Protein AF-A0A250IQS8-F1 (afdb_monomer)

Organism: NCBI:txid1294270

Secondary structure (DSSP, 8-state):
--GGGS-PEEEEEEESSTTHHHHT---GGGTT-EEE-S-TTS-EEEGGGGGG-SEEEEEEE-TTS-EEEEEEEE-SEE-TTT-PEES-EEEEE-HHHIIIIISSEEEBTTB--SS-SSS-HHHHTTT--EEEBSB-SEESS---SSSS-SSS-S-EEEHHHHHHTT----SSSEEE-SEEEEEEE-

Structure (mmCIF, N/CA/C/O backbone):
data_AF-A0A250IQS8-F1
#
_entry.id   AF-A0A250IQS8-F1
#
loop_
_atom_site.group_PDB
_atom_site.id
_atom_site.type_symbol
_atom_site.label_atom_id
_atom_site.label_alt_id
_atom_site.label_comp_id
_atom_site.label_asym_id
_atom_site.label_entity_id
_atom_site.label_seq_id
_atom_site.pdbx_PDB_ins_code
_atom_site.Cartn_x
_atom_site.Cartn_y
_atom_site.Cartn_z
_atom_site.occupancy
_atom_site.B_iso_or_equiv
_atom_site.auth_seq_id
_atom_site.auth_comp_id
_atom_site.auth_asym_id
_atom_site.auth_atom_id
_atom_site.pdbx_PDB_model_num
ATOM 1 N N . MET A 1 1 ? -12.236 -11.404 21.133 1.00 47.56 1 MET A N 1
ATOM 2 C CA . MET A 1 1 ? -12.453 -11.966 19.784 1.00 47.56 1 MET A CA 1
ATOM 3 C C . MET A 1 1 ? -11.367 -11.376 18.903 1.00 47.56 1 MET A C 1
ATOM 5 O O . MET A 1 1 ? -11.251 -10.159 18.882 1.00 47.56 1 MET A O 1
ATOM 9 N N . GLU A 1 2 ? -10.513 -12.202 18.304 1.00 69.62 2 GLU A N 1
ATOM 10 C CA . GLU A 1 2 ? -9.411 -11.728 17.452 1.00 69.62 2 GLU A CA 1
ATOM 11 C C . GLU A 1 2 ? -9.902 -11.542 16.010 1.00 69.62 2 GLU A C 1
ATOM 13 O O . GLU A 1 2 ? -10.707 -12.342 15.524 1.00 69.62 2 GLU A O 1
ATOM 18 N N . THR A 1 3 ? -9.432 -10.494 15.326 1.00 74.00 3 THR A N 1
ATOM 19 C CA . THR A 1 3 ? -9.792 -10.211 13.927 1.00 74.00 3 THR A CA 1
ATOM 20 C C . THR A 1 3 ? -9.461 -11.418 13.051 1.00 74.00 3 THR A C 1
ATOM 22 O O . THR A 1 3 ? 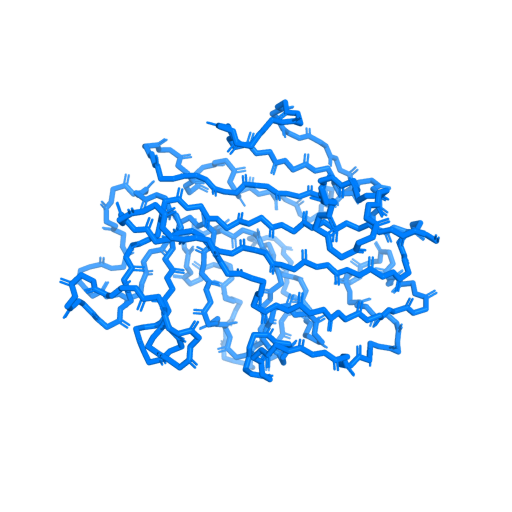-8.310 -11.856 13.005 1.00 74.00 3 THR A O 1
ATOM 25 N N . ASN A 1 4 ? -10.475 -11.976 12.380 1.00 76.88 4 ASN A N 1
ATOM 26 C CA . ASN A 1 4 ? -10.349 -13.143 11.499 1.00 76.88 4 ASN A CA 1
ATOM 27 C C . ASN A 1 4 ? -9.563 -14.318 12.116 1.00 76.88 4 ASN A C 1
ATOM 29 O O . ASN A 1 4 ? -8.709 -14.917 11.465 1.00 76.88 4 ASN A O 1
ATOM 33 N N . GLY A 1 5 ? -9.830 -14.634 13.387 1.00 80.25 5 GLY A N 1
ATOM 34 C CA . GLY A 1 5 ? -9.278 -15.822 14.047 1.00 80.25 5 GLY A CA 1
ATOM 35 C C . GLY A 1 5 ? -7.797 -15.739 14.435 1.00 80.25 5 GLY A C 1
ATOM 36 O O . GLY A 1 5 ? -7.235 -16.764 14.812 1.00 80.25 5 GLY A O 1
ATOM 37 N N . GLY A 1 6 ? -7.171 -14.560 14.351 1.00 87.00 6 GLY A N 1
ATOM 38 C CA . GLY A 1 6 ? -5.841 -14.331 14.919 1.00 87.00 6 GLY A CA 1
ATOM 39 C C . GLY A 1 6 ? -4.651 -14.902 14.146 1.00 87.00 6 GLY A C 1
ATOM 40 O O . GLY A 1 6 ? -4.786 -15.548 13.099 1.00 87.00 6 GLY A O 1
ATOM 41 N N . GLY A 1 7 ? -3.453 -14.658 14.690 1.00 91.19 7 GLY A N 1
ATOM 42 C CA . GLY A 1 7 ? -2.179 -15.125 14.124 1.00 91.19 7 GLY A CA 1
ATOM 43 C C . GLY A 1 7 ? -1.716 -14.356 12.883 1.00 91.19 7 GLY A C 1
ATOM 44 O O . GLY A 1 7 ? -1.067 -14.929 12.016 1.00 91.19 7 GLY A O 1
ATOM 45 N N . TRP A 1 8 ? -2.090 -13.082 12.780 1.00 96.19 8 TRP A N 1
ATOM 46 C CA . TRP A 1 8 ? -1.740 -12.205 11.665 1.00 96.19 8 TRP A CA 1
ATOM 47 C C . TRP A 1 8 ? -0.460 -11.419 11.966 1.00 96.19 8 TRP A C 1
ATOM 49 O O . TRP A 1 8 ? -0.356 -10.769 13.006 1.00 96.19 8 TRP A O 1
ATOM 59 N N . THR A 1 9 ? 0.495 -11.431 11.040 1.00 96.94 9 THR A N 1
ATOM 60 C CA . THR A 1 9 ? 1.719 -10.623 11.106 1.00 96.94 9 THR A CA 1
ATOM 61 C C . THR A 1 9 ? 1.592 -9.413 10.195 1.00 96.94 9 THR A C 1
ATOM 63 O O . THR A 1 9 ? 1.170 -9.536 9.050 1.00 96.94 9 THR A O 1
ATOM 66 N N . LEU A 1 10 ? 1.948 -8.231 10.695 1.00 97.62 10 LEU A N 1
ATOM 67 C CA . LEU A 1 10 ? 1.932 -6.996 9.915 1.00 97.62 10 LEU A CA 1
ATOM 68 C C . LEU A 1 10 ? 3.007 -7.063 8.818 1.00 97.62 10 LEU A C 1
ATOM 70 O O . LEU A 1 10 ? 4.174 -7.278 9.126 1.00 97.62 10 LEU A O 1
ATOM 74 N N . VAL A 1 11 ? 2.612 -6.879 7.558 1.00 97.81 11 VAL A N 1
ATOM 75 C CA . VAL A 1 11 ? 3.517 -6.710 6.405 1.00 97.81 11 VAL A CA 1
ATOM 76 C C . VAL A 1 11 ? 3.878 -5.249 6.274 1.00 97.81 11 VAL A C 1
ATOM 78 O O . VAL A 1 11 ? 5.042 -4.884 6.165 1.00 97.81 11 VAL A O 1
ATOM 81 N N . TYR A 1 12 ? 2.861 -4.397 6.275 1.00 98.44 12 TYR A N 1
ATOM 82 C CA . TYR A 1 12 ? 3.059 -2.978 6.113 1.00 98.44 12 TYR A CA 1
ATOM 83 C C . TYR A 1 12 ? 1.950 -2.205 6.810 1.00 98.44 12 TYR A C 1
ATOM 85 O O . TYR A 1 12 ? 0.836 -2.703 6.994 1.00 98.44 12 TYR A O 1
ATOM 93 N N . ASN A 1 13 ? 2.258 -0.968 7.173 1.00 98.44 13 ASN A N 1
ATOM 94 C CA . ASN A 1 13 ? 1.326 -0.031 7.762 1.00 98.44 13 ASN A CA 1
ATOM 95 C C . ASN A 1 13 ? 1.646 1.377 7.276 1.00 98.44 13 ASN A C 1
ATOM 97 O O . ASN A 1 13 ? 2.752 1.861 7.506 1.00 98.44 13 ASN A O 1
ATOM 101 N N . SER A 1 14 ? 0.687 2.025 6.625 1.00 98.19 14 SER A N 1
ATOM 102 C CA . SER A 1 14 ? 0.736 3.455 6.352 1.00 98.19 14 SER A CA 1
ATOM 103 C C . SER A 1 14 ? -0.206 4.182 7.292 1.00 98.19 14 SER A C 1
ATOM 105 O O . SER A 1 14 ? -1.331 3.725 7.481 1.00 98.19 14 SER A O 1
ATOM 107 N N . VAL A 1 15 ? 0.241 5.292 7.872 1.00 97.31 15 VAL A N 1
ATOM 108 C CA . VAL A 1 15 ? -0.528 6.111 8.812 1.00 97.31 15 VAL A CA 1
ATOM 109 C C . VAL A 1 15 ? -0.555 7.552 8.334 1.00 97.31 15 VAL A C 1
ATOM 111 O O . VAL A 1 15 ? 0.404 8.026 7.730 1.00 97.31 15 VAL A O 1
ATOM 114 N N . LEU A 1 16 ? -1.649 8.254 8.610 1.00 94.75 16 LEU A N 1
ATOM 115 C CA . LEU A 1 16 ? -1.773 9.667 8.286 1.00 94.75 16 LEU A CA 1
ATOM 116 C C . LEU A 1 16 ? -0.713 10.480 9.036 1.00 94.75 16 LEU A C 1
ATOM 118 O O . LEU A 1 16 ? -0.693 10.512 10.267 1.00 94.75 16 LEU A O 1
ATOM 122 N N . GLY A 1 17 ? 0.148 11.159 8.285 1.00 90.69 17 GLY A N 1
ATOM 123 C CA . GLY A 1 17 ? 1.215 11.986 8.828 1.00 90.69 17 GLY A CA 1
ATOM 124 C C . GLY A 1 17 ? 2.104 12.567 7.736 1.00 90.69 17 GLY A C 1
ATOM 125 O O . GLY A 1 17 ? 2.001 12.196 6.566 1.00 90.69 17 GLY A O 1
ATOM 126 N N . VAL A 1 18 ? 2.985 13.478 8.142 1.00 80.50 18 VAL A N 1
ATOM 127 C CA . VAL A 1 18 ? 3.998 14.081 7.265 1.00 80.50 18 VAL A CA 1
ATOM 128 C C . VAL A 1 18 ? 5.092 13.062 6.918 1.00 80.50 18 VAL A C 1
ATOM 130 O O . VAL A 1 18 ? 5.387 12.173 7.719 1.00 80.50 18 VAL A O 1
ATOM 133 N N . ASN A 1 19 ? 5.705 13.200 5.739 1.00 86.19 19 ASN A N 1
ATOM 134 C CA . ASN A 1 19 ? 6.780 12.340 5.204 1.00 86.19 19 ASN A CA 1
ATOM 135 C C . ASN A 1 19 ? 6.356 10.907 4.837 1.00 86.19 19 ASN A C 1
ATOM 137 O O . ASN A 1 19 ? 7.205 10.028 4.661 1.00 86.19 19 ASN A O 1
ATOM 141 N N . THR A 1 20 ? 5.055 10.651 4.684 1.00 93.19 20 THR A N 1
ATOM 142 C CA . THR A 1 20 ? 4.579 9.311 4.317 1.00 93.19 20 THR A CA 1
ATOM 143 C C . THR A 1 20 ? 5.079 8.911 2.926 1.00 93.19 20 THR A C 1
ATOM 145 O O . THR A 1 20 ? 5.542 7.788 2.739 1.00 93.19 20 THR A O 1
ATOM 148 N N . THR A 1 21 ? 5.089 9.845 1.972 1.00 94.31 21 THR A N 1
ATOM 149 C CA . THR A 1 21 ? 5.636 9.642 0.619 1.00 94.31 21 THR A CA 1
ATOM 150 C C . THR A 1 21 ? 7.088 9.158 0.641 1.00 94.31 21 THR A C 1
ATOM 152 O O . THR A 1 21 ? 7.423 8.165 0.001 1.00 94.31 21 THR A O 1
ATOM 155 N N . GLU A 1 22 ? 7.952 9.818 1.419 1.00 95.38 22 GLU A N 1
ATOM 156 C CA . GLU A 1 22 ? 9.379 9.481 1.510 1.00 95.38 22 GLU A CA 1
ATOM 157 C C . GLU A 1 22 ? 9.601 8.095 2.121 1.00 95.38 22 GLU A C 1
ATOM 159 O O . GLU A 1 22 ? 10.454 7.337 1.657 1.00 95.38 22 GLU A O 1
ATOM 164 N N . PHE A 1 23 ? 8.804 7.726 3.130 1.00 97.50 23 PHE A N 1
ATOM 165 C CA . PHE A 1 23 ? 8.876 6.401 3.742 1.00 97.50 23 PHE A CA 1
ATOM 166 C C . PHE A 1 23 ? 8.632 5.283 2.719 1.00 97.50 23 PHE A C 1
ATOM 168 O O . PHE A 1 23 ? 9.363 4.284 2.712 1.00 97.50 23 PHE A O 1
ATOM 175 N N . TRP A 1 24 ? 7.640 5.473 1.843 1.00 97.81 24 TRP A N 1
ATOM 176 C CA . TRP A 1 24 ? 7.273 4.520 0.794 1.00 97.81 24 TRP A CA 1
ATOM 177 C C . TRP A 1 24 ? 8.142 4.596 -0.456 1.00 97.81 24 TRP A C 1
ATOM 179 O O . TRP A 1 24 ? 7.918 3.819 -1.378 1.00 97.81 24 TRP A O 1
ATOM 189 N N . ASN A 1 25 ? 9.148 5.465 -0.507 1.00 97.50 25 ASN A N 1
ATOM 190 C CA . ASN A 1 25 ? 10.123 5.462 -1.590 1.00 97.50 25 ASN A CA 1
ATOM 191 C C . ASN A 1 25 ? 11.143 4.329 -1.368 1.00 97.50 25 ASN A C 1
ATOM 193 O O . ASN A 1 25 ? 12.214 4.522 -0.778 1.00 97.50 25 ASN A O 1
ATOM 197 N N . ILE A 1 26 ? 10.755 3.107 -1.736 1.00 98.38 26 ILE A N 1
ATOM 198 C CA . ILE A 1 26 ? 11.533 1.878 -1.563 1.00 98.38 26 ILE A CA 1
ATOM 199 C C . ILE A 1 26 ? 12.020 1.434 -2.938 1.00 98.38 26 ILE A C 1
ATOM 201 O O . ILE A 1 26 ? 11.223 1.072 -3.794 1.00 98.38 26 ILE A O 1
ATOM 205 N N . ALA A 1 27 ? 13.333 1.426 -3.145 1.00 97.88 27 ALA A N 1
ATOM 206 C CA . ALA A 1 27 ? 13.900 0.907 -4.381 1.00 97.88 27 ALA A CA 1
ATOM 207 C C . ALA A 1 27 ? 13.613 -0.597 -4.524 1.00 97.88 27 ALA A C 1
ATOM 209 O O . ALA A 1 27 ? 13.507 -1.332 -3.539 1.00 97.88 27 ALA A O 1
ATOM 210 N N . HIS A 1 28 ? 13.521 -1.096 -5.750 1.00 98.06 28 HIS A N 1
ATOM 211 C CA . HIS A 1 28 ? 13.195 -2.493 -6.020 1.00 98.06 28 HIS A CA 1
ATOM 212 C C . HIS A 1 28 ? 14.220 -3.465 -5.449 1.00 98.06 28 HIS A C 1
ATOM 214 O O . HIS A 1 28 ? 13.869 -4.536 -4.949 1.00 98.06 28 HIS A O 1
ATOM 220 N N . TRP A 1 29 ? 15.497 -3.098 -5.446 1.00 97.25 29 TRP A N 1
ATOM 221 C CA . TRP A 1 29 ? 16.528 -3.924 -4.823 1.00 97.25 29 TRP A CA 1
ATOM 222 C C . TRP A 1 29 ? 16.346 -4.055 -3.293 1.00 97.25 29 TRP A C 1
ATOM 224 O O . TRP A 1 29 ? 16.786 -5.054 -2.725 1.00 97.25 29 TRP A O 1
ATOM 234 N N . ASP A 1 30 ? 15.603 -3.138 -2.660 1.00 98.06 30 ASP A N 1
ATOM 235 C CA . ASP A 1 30 ? 15.224 -3.130 -1.239 1.00 98.06 30 ASP A CA 1
ATOM 236 C C . ASP A 1 30 ? 13.852 -3.780 -0.949 1.00 98.06 30 ASP A C 1
ATOM 238 O O . ASP A 1 30 ? 13.393 -3.771 0.194 1.00 98.06 30 ASP A O 1
ATOM 242 N N . ARG A 1 31 ? 13.173 -4.378 -1.941 1.00 97.69 31 ARG A N 1
ATOM 243 C CA . ARG A 1 31 ? 11.797 -4.927 -1.816 1.00 97.69 31 ARG A CA 1
ATOM 244 C C . ARG A 1 31 ? 11.602 -6.043 -0.777 1.00 97.69 31 ARG A C 1
ATOM 246 O O . ARG A 1 31 ? 10.479 -6.439 -0.495 1.00 97.69 31 ARG A O 1
ATOM 253 N N . PHE A 1 32 ? 12.680 -6.597 -0.233 1.00 98.00 32 PHE A N 1
ATOM 254 C CA . PHE A 1 32 ? 12.629 -7.557 0.879 1.00 98.00 32 PHE A CA 1
ATOM 255 C C . PHE A 1 32 ? 13.216 -6.999 2.175 1.00 98.00 32 PHE A C 1
ATOM 257 O O . PHE A 1 32 ? 13.333 -7.717 3.164 1.00 98.00 32 PHE A O 1
ATOM 264 N N . GLY A 1 33 ? 13.587 -5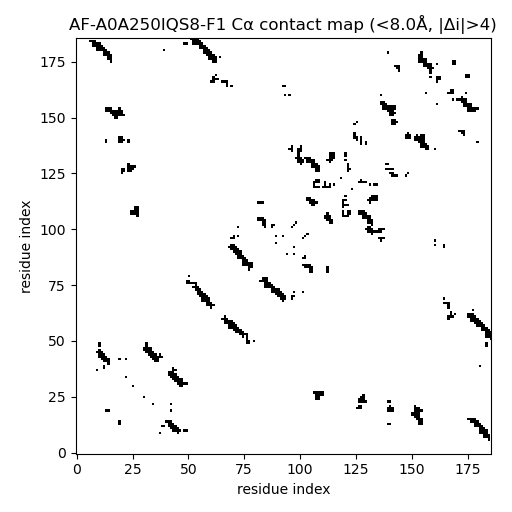.722 2.176 1.00 98.12 33 GLY A N 1
ATOM 265 C CA . GLY A 1 33 ? 14.056 -5.012 3.347 1.00 98.12 33 GLY A CA 1
ATOM 266 C C . GLY A 1 33 ? 12.933 -4.701 4.331 1.00 98.12 33 GLY A C 1
ATOM 267 O O . GLY A 1 33 ? 11.764 -5.056 4.152 1.00 98.12 33 GLY A O 1
ATOM 268 N N . ARG A 1 34 ? 13.316 -3.992 5.390 1.00 98.19 34 ARG A N 1
ATOM 269 C CA . ARG A 1 34 ? 12.425 -3.586 6.471 1.00 98.19 34 ARG A CA 1
ATOM 270 C C . ARG A 1 34 ? 12.648 -2.121 6.821 1.00 98.19 34 ARG A C 1
ATOM 272 O O . ARG A 1 34 ? 13.789 -1.669 6.897 1.00 98.19 34 ARG A O 1
ATOM 279 N N . ARG A 1 35 ? 11.563 -1.390 7.073 1.00 97.94 35 ARG A N 1
ATOM 280 C CA . ARG A 1 35 ? 11.564 0.013 7.507 1.00 97.94 35 ARG A CA 1
ATOM 281 C C . ARG A 1 35 ? 10.571 0.208 8.652 1.00 97.94 35 ARG A C 1
ATOM 283 O O . ARG A 1 35 ? 9.469 -0.333 8.630 1.00 97.94 35 ARG A O 1
ATOM 290 N N . GLY A 1 36 ? 10.953 1.010 9.643 1.00 96.88 36 GLY A N 1
ATOM 291 C CA . GLY A 1 36 ? 10.099 1.320 10.793 1.00 96.88 36 GLY A CA 1
ATOM 292 C C . GLY A 1 36 ? 9.960 0.180 11.811 1.00 96.88 36 GLY A C 1
ATOM 293 O O . GLY A 1 36 ? 10.704 -0.805 11.802 1.00 96.88 36 GLY A O 1
ATOM 294 N N . GLN A 1 37 ? 9.005 0.341 12.727 1.00 95.25 37 GLN A N 1
ATOM 295 C CA . GLN A 1 37 ? 8.704 -0.616 13.797 1.00 95.25 37 GLN A CA 1
ATOM 296 C C . GLN A 1 37 ? 7.339 -1.272 13.552 1.00 95.25 37 GLN A C 1
ATOM 298 O O . GLN A 1 37 ? 6.441 -0.587 13.071 1.00 95.25 37 GLN A O 1
ATOM 303 N N . PRO A 1 38 ? 7.150 -2.561 13.894 1.00 94.19 38 PRO A N 1
ATOM 304 C CA . PRO A 1 38 ? 5.921 -3.308 13.624 1.00 94.19 38 PRO A CA 1
ATOM 305 C C . PRO A 1 38 ? 4.814 -2.893 14.603 1.00 94.19 38 PRO A C 1
ATOM 307 O O . PRO A 1 38 ? 4.453 -3.633 15.517 1.00 94.19 38 PRO A O 1
ATOM 310 N N . ARG A 1 39 ? 4.329 -1.662 14.455 1.00 93.25 39 ARG A N 1
ATOM 311 C CA . ARG A 1 39 ? 3.333 -1.020 15.311 1.00 93.25 39 ARG A CA 1
ATOM 312 C C . ARG A 1 39 ? 2.272 -0.368 14.444 1.00 93.25 39 ARG A C 1
ATOM 314 O O . ARG A 1 39 ? 2.582 0.191 13.393 1.00 93.25 39 ARG A O 1
ATOM 321 N N . ILE A 1 40 ? 1.024 -0.443 14.891 1.00 93.81 40 ILE A N 1
ATOM 322 C CA . ILE A 1 40 ? -0.118 0.032 14.107 1.00 93.81 40 ILE A CA 1
ATOM 323 C C . ILE A 1 40 ? -0.206 1.566 14.092 1.00 93.81 40 ILE A C 1
ATOM 325 O O . ILE A 1 40 ? -0.832 2.152 13.214 1.00 93.81 40 ILE A O 1
ATOM 329 N N . GLU A 1 41 ? 0.474 2.217 15.032 1.00 94.50 41 GLU A N 1
ATOM 330 C CA . GLU A 1 41 ? 0.544 3.668 15.184 1.00 94.50 41 GLU A CA 1
ATOM 331 C C . GLU A 1 41 ? 1.667 4.309 14.351 1.00 94.50 41 GLU A C 1
ATOM 333 O O . GLU A 1 41 ? 1.780 5.532 14.331 1.00 94.50 41 GLU A O 1
ATOM 338 N N . SER A 1 42 ? 2.517 3.518 13.683 1.00 95.88 42 SER A N 1
ATOM 339 C CA . SER A 1 42 ? 3.671 4.026 12.931 1.00 95.88 42 SER A CA 1
ATOM 340 C C . SER A 1 42 ? 3.757 3.468 11.519 1.00 95.88 42 SER A C 1
ATOM 342 O O . SER A 1 42 ? 3.311 2.351 11.256 1.00 95.88 42 SER A O 1
ATOM 344 N N . LEU A 1 43 ? 4.425 4.216 10.638 1.00 97.75 43 LEU A N 1
ATOM 345 C CA . LEU A 1 43 ? 4.834 3.721 9.329 1.00 97.75 43 LEU A CA 1
ATOM 346 C C . LEU A 1 43 ? 5.695 2.463 9.487 1.00 97.75 43 LEU A C 1
ATOM 348 O O . LEU A 1 43 ? 6.635 2.427 10.291 1.00 97.75 43 LEU A O 1
ATOM 352 N N . PHE A 1 44 ? 5.353 1.421 8.738 1.00 98.38 44 PHE A N 1
ATOM 353 C CA . PHE A 1 44 ? 6.031 0.137 8.806 1.00 98.38 44 PHE A CA 1
ATOM 354 C C . PHE A 1 44 ? 6.021 -0.578 7.464 1.00 98.38 44 PHE A C 1
ATOM 356 O O . PHE A 1 44 ? 5.019 -0.568 6.754 1.00 98.38 44 PHE A O 1
ATOM 363 N N . TYR A 1 45 ? 7.116 -1.260 7.163 1.00 98.56 45 TYR A N 1
ATOM 364 C CA . TYR A 1 45 ? 7.229 -2.176 6.043 1.00 98.56 45 TYR A CA 1
ATOM 365 C C . TYR A 1 45 ? 8.195 -3.301 6.403 1.00 98.56 45 TYR A C 1
ATOM 367 O O . TYR A 1 45 ? 9.287 -3.036 6.902 1.00 98.56 45 TYR A O 1
ATOM 375 N N . ASP A 1 46 ? 7.818 -4.538 6.114 1.00 98.38 46 ASP A N 1
ATOM 376 C CA . ASP A 1 46 ? 8.685 -5.708 6.164 1.00 98.38 46 ASP A CA 1
ATOM 377 C C . ASP A 1 46 ? 8.395 -6.572 4.938 1.00 98.38 46 ASP A C 1
ATOM 379 O O . ASP A 1 46 ? 7.462 -7.373 4.912 1.00 98.38 46 ASP A O 1
ATOM 383 N N . GLY A 1 47 ? 9.172 -6.362 3.876 1.00 97.62 47 GLY A N 1
ATOM 384 C CA . GLY A 1 47 ? 9.027 -7.126 2.643 1.00 97.62 47 GLY A CA 1
ATOM 385 C C . GLY A 1 47 ? 9.461 -8.583 2.809 1.00 97.62 47 GLY A C 1
ATOM 386 O O . GLY A 1 47 ? 8.954 -9.457 2.105 1.00 97.62 47 GLY A O 1
ATOM 387 N N . SER A 1 48 ? 10.350 -8.870 3.769 1.00 97.31 48 SER A N 1
ATOM 388 C CA . SER A 1 48 ? 10.967 -10.191 3.958 1.00 97.31 48 SER A CA 1
ATOM 389 C C . SER A 1 48 ? 9.966 -11.312 4.249 1.00 97.31 48 SER A C 1
ATOM 391 O O . SER A 1 48 ? 10.278 -12.484 4.051 1.00 97.31 48 SER A O 1
ATOM 393 N N . ILE A 1 49 ? 8.747 -10.968 4.673 1.00 96.38 49 ILE A N 1
ATOM 394 C CA . ILE A 1 49 ? 7.710 -11.945 5.008 1.00 96.38 49 ILE A CA 1
ATOM 395 C C . ILE A 1 49 ? 6.837 -12.347 3.814 1.00 96.38 49 ILE A C 1
ATOM 397 O O . ILE A 1 49 ? 6.132 -13.355 3.896 1.00 96.38 49 ILE A O 1
ATOM 401 N N . TYR A 1 50 ? 6.894 -11.627 2.685 1.00 96.19 50 TYR A N 1
ATOM 402 C CA . TYR A 1 50 ? 6.117 -11.981 1.492 1.00 96.19 50 TYR A CA 1
ATOM 403 C C . TYR A 1 50 ? 6.382 -13.413 0.979 1.00 96.19 50 TYR A C 1
ATOM 405 O O . TYR A 1 50 ? 5.398 -14.102 0.708 1.00 96.19 50 TYR A O 1
ATOM 413 N N . PRO A 1 51 ? 7.632 -13.922 0.892 1.00 95.88 51 PRO A N 1
ATOM 414 C CA . PRO A 1 51 ? 7.915 -15.294 0.441 1.00 95.88 51 PRO A CA 1
ATOM 415 C C . PRO A 1 51 ? 7.242 -16.398 1.271 1.00 95.88 51 PRO A C 1
ATOM 417 O O . PRO A 1 51 ? 6.980 -17.497 0.772 1.00 95.88 51 PRO A O 1
ATOM 420 N N . HIS A 1 52 ? 6.940 -16.111 2.537 1.00 95.38 52 HIS A N 1
ATOM 421 C CA . HIS A 1 52 ? 6.394 -17.078 3.488 1.00 95.38 52 HIS A CA 1
ATOM 422 C C . HIS A 1 52 ? 4.866 -17.029 3.595 1.00 95.38 52 HIS A C 1
ATOM 424 O O . HIS A 1 52 ? 4.263 -17.960 4.119 1.00 95.38 52 HIS A O 1
ATOM 430 N N . GLY A 1 53 ? 4.234 -15.969 3.093 1.00 96.44 53 GLY A N 1
ATOM 431 C CA . GLY A 1 53 ? 2.803 -15.755 3.250 1.00 96.44 53 GLY A CA 1
ATOM 432 C C . GLY A 1 53 ? 1.926 -16.631 2.365 1.00 96.44 53 GLY A C 1
ATOM 433 O O . GLY A 1 53 ? 2.303 -17.007 1.253 1.00 96.44 53 GLY A O 1
ATOM 434 N N . ARG A 1 54 ? 0.735 -16.953 2.873 1.00 97.25 54 ARG A N 1
ATOM 435 C CA . ARG A 1 54 ? -0.289 -17.752 2.181 1.00 97.25 54 ARG A CA 1
ATOM 436 C C . A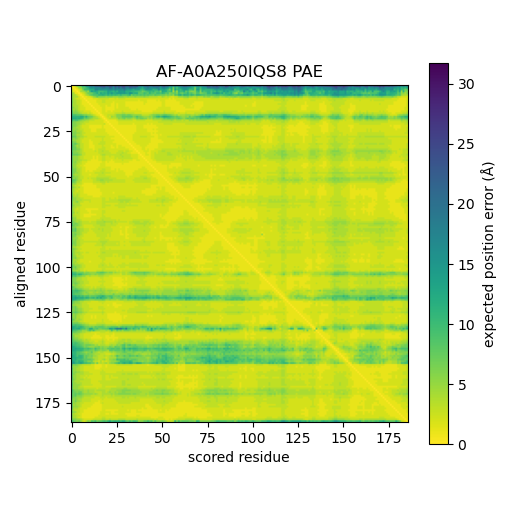RG A 1 54 ? -1.667 -17.114 2.227 1.00 97.25 54 ARG A C 1
ATOM 438 O O . ARG A 1 54 ? -2.388 -17.166 1.239 1.00 97.25 54 ARG A O 1
ATOM 445 N N . SER A 1 55 ? -2.014 -16.482 3.343 1.00 98.00 55 SER A N 1
ATOM 446 C CA . SER A 1 55 ? -3.236 -15.694 3.513 1.00 98.00 55 SER A CA 1
ATOM 447 C C . SER A 1 55 ? -2.879 -14.249 3.827 1.00 98.00 55 SER A C 1
ATOM 449 O O . SER A 1 55 ? -1.949 -13.993 4.589 1.00 98.00 55 SER A O 1
ATOM 451 N N . TYR A 1 56 ? -3.631 -13.308 3.272 1.00 98.38 56 TYR A N 1
ATOM 452 C CA . TYR A 1 56 ? -3.403 -11.876 3.406 1.00 98.38 56 TYR A CA 1
ATOM 453 C C . TYR A 1 56 ? -4.696 -11.164 3.765 1.00 98.38 56 TYR A C 1
ATOM 455 O O . TYR A 1 56 ? -5.786 -11.586 3.374 1.00 98.38 56 TYR A O 1
ATOM 463 N N . MET A 1 57 ? -4.558 -10.077 4.512 1.00 98.44 57 MET A N 1
ATOM 464 C CA . MET A 1 57 ? -5.677 -9.258 4.942 1.00 98.44 57 MET A CA 1
ATOM 465 C C . MET A 1 57 ? -5.292 -7.788 4.894 1.00 98.44 57 MET A C 1
ATOM 467 O O . MET A 1 57 ? -4.302 -7.408 5.517 1.00 98.44 57 MET A O 1
ATOM 471 N N . ASP A 1 58 ? -6.113 -6.968 4.244 1.00 98.56 58 ASP A N 1
ATOM 472 C CA . ASP A 1 58 ? -5.954 -5.517 4.276 1.00 98.56 58 ASP A CA 1
ATOM 473 C C . ASP A 1 58 ? -7.039 -4.893 5.158 1.00 98.56 58 ASP A C 1
ATOM 475 O O . ASP A 1 58 ? -8.222 -5.242 5.073 1.00 98.56 58 ASP A O 1
ATOM 479 N N . ILE A 1 59 ? -6.629 -3.963 6.019 1.00 98.50 59 ILE A N 1
ATOM 480 C CA . ILE A 1 59 ? -7.506 -3.196 6.908 1.00 98.50 59 ILE A CA 1
ATOM 481 C C . ILE A 1 59 ? -7.296 -1.714 6.630 1.00 98.50 59 ILE A C 1
ATOM 483 O O . ILE A 1 59 ? -6.155 -1.249 6.596 1.00 98.50 59 ILE A O 1
ATOM 487 N N . ILE A 1 60 ? -8.396 -0.975 6.502 1.00 98.69 60 ILE A N 1
ATOM 488 C CA . ILE A 1 60 ? -8.382 0.485 6.370 1.00 98.69 60 ILE A CA 1
ATOM 489 C C . ILE A 1 60 ? -9.167 1.109 7.519 1.00 98.69 60 ILE A C 1
ATOM 491 O O . ILE A 1 60 ? -10.213 0.588 7.908 1.00 98.69 60 ILE A O 1
ATOM 495 N N . GLU A 1 61 ? -8.651 2.214 8.051 1.00 98.44 61 GLU A N 1
ATOM 496 C CA . GLU A 1 61 ? -9.276 3.022 9.096 1.00 98.44 61 GLU A CA 1
ATOM 497 C C . GLU A 1 61 ? -9.551 4.440 8.592 1.00 98.44 61 GLU A C 1
ATOM 499 O O . GLU A 1 61 ? -8.622 5.131 8.174 1.00 98.44 61 GLU A O 1
ATOM 504 N N . ASP A 1 62 ? -10.806 4.887 8.642 1.00 98.00 62 ASP A N 1
ATOM 505 C CA . ASP A 1 62 ? -11.176 6.246 8.231 1.00 98.00 62 ASP A CA 1
ATOM 506 C C . ASP A 1 62 ? -10.801 7.318 9.271 1.00 98.00 62 ASP A C 1
ATOM 508 O O . ASP A 1 62 ? -10.371 7.023 10.388 1.00 98.00 62 ASP A O 1
ATOM 512 N N . LEU A 1 63 ? -10.977 8.595 8.912 1.00 96.69 63 LEU A N 1
ATOM 513 C CA . LEU A 1 63 ? -10.711 9.742 9.795 1.00 96.69 63 LEU A CA 1
ATOM 514 C C . LEU A 1 63 ? -11.537 9.731 11.089 1.00 96.69 63 LEU A C 1
ATOM 516 O O . LEU A 1 63 ? -11.102 10.297 12.093 1.00 96.69 63 LEU A O 1
ATOM 520 N N . MET A 1 64 ? -12.682 9.046 11.100 1.00 97.00 64 MET A N 1
ATOM 521 C CA . MET A 1 64 ? -13.561 8.912 12.264 1.00 97.00 64 MET A CA 1
ATOM 522 C C . MET A 1 64 ? -13.167 7.737 13.174 1.00 97.00 64 MET A C 1
ATOM 524 O O . MET A 1 64 ? -13.767 7.552 14.232 1.00 97.00 64 MET A O 1
ATOM 528 N N . GLY A 1 65 ? -12.135 6.969 12.804 1.00 96.88 65 GLY A N 1
ATOM 529 C CA . GLY A 1 65 ? -11.619 5.835 13.571 1.00 96.88 65 GLY A CA 1
ATOM 530 C C . GLY A 1 65 ? -12.352 4.518 13.309 1.00 96.88 65 GLY A C 1
ATOM 531 O O . GLY A 1 65 ? -12.119 3.533 14.015 1.00 96.88 65 GLY A O 1
ATOM 532 N N . LYS A 1 66 ? -13.239 4.452 12.307 1.00 98.00 66 LYS A N 1
ATOM 533 C CA . LYS A 1 66 ? -13.866 3.187 11.914 1.00 98.00 66 LYS A CA 1
ATOM 534 C C . LYS A 1 66 ? -12.874 2.378 11.087 1.00 98.00 66 LYS A C 1
ATOM 536 O O . LYS A 1 66 ? -12.404 2.840 10.055 1.00 98.00 66 LYS A O 1
ATOM 541 N N . SER A 1 67 ? -12.600 1.149 11.519 1.00 97.88 67 SER A N 1
ATOM 542 C CA . SER A 1 67 ? -11.771 0.188 10.782 1.00 97.88 67 SER A CA 1
ATOM 543 C C . SER A 1 67 ? -12.618 -0.876 10.086 1.00 97.88 67 SER A C 1
ATOM 545 O O . SER A 1 67 ? -13.546 -1.420 10.686 1.00 97.88 67 SER A O 1
ATOM 547 N N . VAL A 1 68 ? -12.268 -1.218 8.845 1.00 98.12 68 VAL A N 1
ATOM 548 C CA . VAL A 1 68 ? -12.923 -2.272 8.054 1.00 98.12 68 VAL A CA 1
ATOM 549 C C . VAL A 1 68 ? -11.869 -3.192 7.438 1.00 98.12 68 VAL A C 1
ATOM 551 O O . VAL A 1 68 ? -10.847 -2.727 6.935 1.00 98.12 68 VAL A O 1
ATOM 554 N N . VAL A 1 69 ? -12.123 -4.505 7.465 1.00 98.44 69 VAL A N 1
ATOM 555 C CA . VAL A 1 69 ? -11.373 -5.477 6.656 1.00 98.44 69 VAL A CA 1
ATOM 556 C C . VAL A 1 69 ? -11.835 -5.326 5.211 1.00 98.44 69 VAL A C 1
ATOM 558 O O . VAL A 1 69 ? -12.957 -5.700 4.874 1.00 98.44 69 VAL A O 1
ATOM 561 N N . VAL A 1 70 ? -10.985 -4.745 4.369 1.00 98.31 70 VAL A N 1
ATOM 562 C CA . VAL A 1 70 ? -11.328 -4.418 2.978 1.00 98.31 70 VAL A CA 1
ATOM 563 C C . VAL A 1 70 ? -10.893 -5.494 1.992 1.00 98.31 70 VAL A C 1
ATOM 565 O O . VAL A 1 70 ? -11.383 -5.515 0.866 1.00 98.31 70 VAL A O 1
ATOM 568 N N . LEU A 1 71 ? -10.006 -6.398 2.409 1.00 98.56 71 LEU A N 1
ATOM 569 C CA . LEU A 1 71 ? -9.570 -7.536 1.612 1.00 98.56 71 LEU A CA 1
ATOM 570 C C . LEU A 1 71 ? -9.213 -8.713 2.515 1.00 98.56 71 LEU A C 1
ATOM 572 O O . LEU A 1 71 ? -8.500 -8.539 3.501 1.00 98.56 71 LEU A O 1
ATOM 576 N N . VAL A 1 72 ? -9.638 -9.910 2.118 1.00 98.44 72 VAL A N 1
ATOM 577 C CA . VAL A 1 72 ? -8.984 -11.173 2.464 1.00 98.44 72 VAL A CA 1
ATOM 578 C C . VAL A 1 72 ? -8.672 -11.900 1.159 1.00 98.44 72 VAL A C 1
ATOM 580 O O . VAL A 1 72 ? -9.545 -12.064 0.300 1.00 98.44 72 VAL A O 1
ATOM 583 N N . ALA A 1 73 ? -7.424 -12.319 0.998 1.00 98.56 73 ALA A N 1
ATOM 584 C CA . ALA A 1 73 ? -6.941 -12.994 -0.199 1.00 98.56 73 ALA A CA 1
ATOM 585 C C . ALA A 1 73 ? -5.934 -14.090 0.158 1.00 98.56 73 ALA A C 1
ATOM 587 O O . ALA A 1 73 ? -5.344 -14.087 1.236 1.00 98.56 73 ALA A O 1
ATOM 588 N N . GLU A 1 74 ? -5.720 -15.017 -0.764 1.00 98.38 74 GLU A N 1
ATOM 589 C CA . GLU A 1 74 ? -4.693 -16.049 -0.661 1.00 98.38 74 GLU A CA 1
ATOM 590 C C . GLU A 1 74 ? -3.734 -15.985 -1.845 1.00 98.38 74 GLU A C 1
ATOM 592 O O . GLU A 1 74 ? -4.088 -15.498 -2.917 1.00 98.38 74 GLU A O 1
ATOM 597 N N . ALA A 1 75 ? -2.529 -16.516 -1.660 1.00 98.19 75 ALA A N 1
ATOM 598 C CA . ALA A 1 75 ? -1.578 -16.762 -2.735 1.00 98.19 75 ALA A CA 1
ATOM 599 C C . ALA A 1 75 ? -0.740 -18.009 -2.427 1.00 98.19 75 ALA A C 1
ATOM 601 O O . ALA A 1 75 ? -0.480 -18.339 -1.271 1.00 98.19 75 ALA A O 1
ATOM 602 N N . SER A 1 76 ? -0.266 -18.689 -3.471 1.00 97.12 76 SER A N 1
ATOM 603 C CA . SER A 1 76 ? 0.648 -19.835 -3.321 1.00 97.12 76 SER A CA 1
ATOM 604 C C . SER A 1 76 ? 2.089 -19.408 -3.006 1.00 97.12 76 SER A C 1
ATOM 606 O O . SER A 1 76 ? 2.925 -20.236 -2.648 1.00 97.12 76 SER A O 1
ATOM 608 N N . GLY A 1 77 ? 2.381 -18.115 -3.144 1.00 95.62 77 GLY A N 1
ATOM 609 C CA . GLY A 1 77 ? 3.676 -17.494 -2.904 1.00 95.62 77 GLY A CA 1
ATOM 610 C C . GLY A 1 77 ? 3.760 -16.144 -3.611 1.00 95.62 77 GLY A C 1
ATOM 611 O O . GLY A 1 77 ? 2.750 -15.609 -4.073 1.00 95.62 77 GLY A O 1
ATOM 612 N N . ILE A 1 78 ? 4.973 -15.617 -3.731 1.00 96.75 78 ILE A N 1
ATOM 613 C CA . ILE A 1 78 ? 5.277 -14.392 -4.470 1.00 96.75 78 ILE A CA 1
ATOM 614 C C . ILE A 1 78 ? 6.470 -14.660 -5.387 1.00 96.75 78 ILE A C 1
ATOM 616 O O . ILE A 1 78 ? 7.403 -15.368 -5.002 1.00 96.75 78 ILE A O 1
ATOM 620 N N . ASP A 1 79 ? 6.442 -14.120 -6.599 1.00 96.25 79 ASP A N 1
ATOM 621 C CA . ASP A 1 79 ? 7.603 -14.143 -7.477 1.00 96.25 79 ASP A CA 1
ATOM 622 C C . ASP A 1 79 ? 8.673 -13.190 -6.917 1.00 96.25 79 ASP A C 1
ATOM 624 O O . ASP A 1 79 ? 8.403 -11.999 -6.743 1.00 96.25 79 ASP A O 1
ATOM 628 N N . PRO A 1 80 ? 9.888 -13.674 -6.608 1.00 94.56 80 PRO A N 1
ATOM 629 C CA . PRO A 1 80 ? 10.853 -12.881 -5.863 1.00 94.56 80 PRO A CA 1
ATOM 630 C C . PRO A 1 80 ? 11.480 -11.756 -6.685 1.00 94.56 80 PRO A C 1
ATOM 632 O O . PRO A 1 80 ? 12.144 -10.888 -6.119 1.00 94.56 80 PRO A O 1
ATOM 635 N N . TYR A 1 81 ? 11.318 -11.764 -8.006 1.00 94.06 81 TYR A N 1
ATOM 636 C CA . TYR A 1 81 ? 11.793 -10.690 -8.864 1.00 94.06 81 TYR A CA 1
ATOM 637 C C . TYR A 1 81 ? 10.716 -9.616 -9.018 1.00 94.06 81 TYR A C 1
ATOM 639 O O . TYR A 1 81 ? 10.906 -8.493 -8.577 1.00 94.06 81 TYR A O 1
ATOM 647 N N . SER A 1 82 ? 9.563 -9.966 -9.572 1.00 92.94 82 SER A N 1
ATOM 648 C CA . SER A 1 82 ? 8.477 -9.035 -9.892 1.00 92.94 82 SER A CA 1
ATOM 649 C C . SER A 1 82 ? 7.589 -8.652 -8.712 1.00 92.94 82 SER A C 1
ATOM 651 O O . SER A 1 82 ? 6.778 -7.738 -8.840 1.00 92.94 82 SER A O 1
ATOM 653 N N . MET A 1 83 ? 7.690 -9.365 -7.5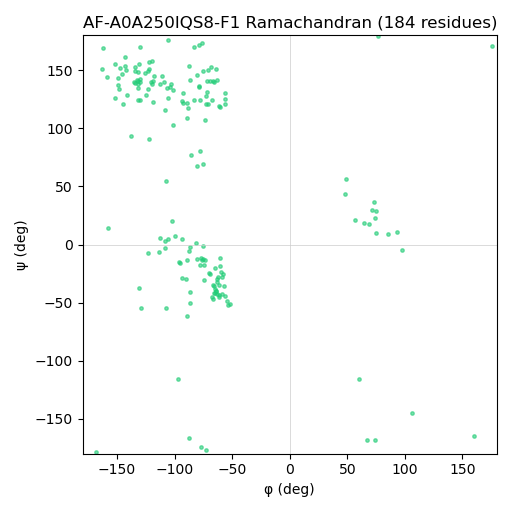85 1.00 95.94 83 MET A N 1
ATOM 654 C CA . MET A 1 83 ? 6.809 -9.207 -6.423 1.00 95.94 83 MET A CA 1
ATOM 655 C C . MET A 1 83 ? 5.315 -9.388 -6.756 1.00 95.94 83 MET A C 1
ATOM 657 O O . MET A 1 83 ? 4.439 -8.948 -6.009 1.00 95.94 83 MET A O 1
ATOM 661 N N . ARG A 1 84 ? 5.001 -10.070 -7.864 1.00 96.00 84 ARG A N 1
ATOM 662 C CA . ARG A 1 84 ? 3.640 -10.507 -8.197 1.00 96.00 84 ARG A CA 1
ATOM 663 C C . ARG A 1 84 ? 3.292 -11.750 -7.394 1.00 96.00 84 ARG A C 1
ATOM 665 O O . ARG A 1 84 ? 4.091 -12.682 -7.297 1.00 96.00 84 ARG A O 1
ATOM 672 N N . PHE A 1 85 ? 2.091 -11.784 -6.831 1.00 97.50 85 PHE A N 1
ATOM 673 C CA . PHE A 1 85 ? 1.608 -12.981 -6.154 1.00 97.50 85 PHE A CA 1
ATOM 674 C C . PHE A 1 85 ? 1.409 -14.128 -7.146 1.00 97.50 85 PHE A C 1
ATOM 676 O O . PHE A 1 85 ? 0.920 -13.939 -8.258 1.00 97.50 85 PHE A O 1
ATOM 683 N N . ILE A 1 86 ? 1.782 -15.336 -6.732 1.00 97.19 86 ILE A N 1
ATOM 684 C CA . ILE A 1 86 ? 1.633 -16.554 -7.527 1.00 97.19 86 ILE A CA 1
ATOM 685 C C . ILE A 1 86 ? 0.262 -17.154 -7.227 1.00 97.19 86 ILE A C 1
ATOM 687 O O . ILE A 1 86 ? -0.028 -17.504 -6.081 1.00 97.19 86 ILE A O 1
ATOM 691 N N . SER A 1 87 ? -0.556 -17.316 -8.269 1.00 96.75 87 SER A N 1
ATOM 692 C CA . SER A 1 87 ? -1.934 -17.825 -8.171 1.00 96.75 87 SER A CA 1
ATOM 693 C C . SER A 1 87 ? -2.758 -17.113 -7.083 1.00 96.75 87 SER A C 1
ATOM 695 O O . SER A 1 87 ? -3.239 -17.778 -6.159 1.00 96.75 87 SER A O 1
ATOM 697 N N . PRO A 1 88 ? -2.886 -15.770 -7.134 1.00 97.88 88 PRO A N 1
ATOM 698 C CA . PRO A 1 88 ? -3.680 -15.040 -6.159 1.00 97.88 88 PRO A CA 1
ATOM 699 C C . PRO A 1 88 ? -5.152 -15.461 -6.258 1.00 97.88 88 PRO A C 1
ATOM 701 O O . PRO A 1 88 ? -5.677 -15.694 -7.350 1.00 97.88 88 PRO A O 1
ATOM 704 N N . ARG A 1 89 ? -5.820 -15.560 -5.108 1.00 98.38 89 ARG A N 1
ATOM 705 C CA . ARG A 1 89 ? -7.225 -15.950 -4.989 1.00 98.38 89 ARG A CA 1
ATOM 706 C C . ARG A 1 89 ? -7.962 -14.982 -4.078 1.00 98.38 89 ARG A C 1
ATOM 708 O O . ARG A 1 89 ? -7.591 -14.791 -2.923 1.00 98.38 89 ARG A O 1
ATOM 715 N N . PHE A 1 90 ? -9.037 -14.401 -4.592 1.00 98.56 90 PHE A N 1
ATOM 716 C CA . PHE A 1 90 ? -9.939 -13.567 -3.807 1.00 98.56 90 PHE A CA 1
ATOM 717 C C . PHE A 1 90 ? -10.774 -14.426 -2.847 1.00 98.56 90 PHE A C 1
ATOM 719 O O . PHE A 1 90 ? -11.359 -15.424 -3.273 1.00 98.56 90 PHE A O 1
ATOM 726 N N . ILE A 1 91 ? -10.843 -14.035 -1.570 1.00 98.31 91 ILE A N 1
ATOM 727 C CA . ILE A 1 91 ? -11.676 -14.698 -0.555 1.00 98.31 91 ILE A CA 1
ATOM 728 C C . ILE A 1 91 ? -12.874 -13.822 -0.195 1.00 98.31 91 ILE A C 1
ATOM 730 O O . ILE A 1 91 ? -14.014 -14.277 -0.274 1.00 98.31 91 ILE A O 1
ATOM 734 N N . SER A 1 92 ? -12.629 -12.573 0.207 1.00 98.12 92 SER A N 1
ATOM 735 C CA . SER A 1 92 ? -13.679 -11.623 0.586 1.00 98.12 92 SER A CA 1
ATOM 736 C C . SER A 1 92 ? -13.184 -10.170 0.576 1.00 98.12 92 SER A C 1
ATOM 738 O O . SER A 1 92 ? -11.986 -9.905 0.474 1.00 98.12 92 SER A O 1
ATOM 740 N N . GLY A 1 93 ? -14.116 -9.216 0.687 1.00 97.31 93 GLY A N 1
ATOM 741 C CA . GLY A 1 93 ? -13.831 -7.778 0.720 1.00 97.31 93 GLY A CA 1
ATOM 742 C C . GLY A 1 93 ? -14.208 -7.064 -0.579 1.00 97.31 93 GLY A C 1
ATOM 743 O O . GLY A 1 93 ? -15.205 -7.404 -1.216 1.00 97.31 93 GLY A O 1
ATOM 744 N N . ASN A 1 94 ? -13.427 -6.057 -0.967 1.00 97.94 94 ASN A N 1
ATOM 745 C CA . ASN A 1 94 ? -13.652 -5.260 -2.166 1.00 97.94 94 ASN A CA 1
ATOM 746 C C . ASN A 1 94 ? -12.866 -5.837 -3.370 1.00 97.94 94 ASN A C 1
ATOM 748 O O . ASN A 1 94 ? -11.635 -5.924 -3.318 1.00 97.94 94 ASN A O 1
ATOM 752 N N . PRO A 1 95 ? -13.538 -6.201 -4.480 1.00 96.88 95 PRO A N 1
ATOM 753 C CA . PRO A 1 95 ? -12.886 -6.813 -5.641 1.00 96.88 95 PRO A CA 1
ATOM 754 C C . PRO A 1 95 ? -11.983 -5.841 -6.419 1.00 96.88 95 PRO A C 1
ATOM 756 O O . PRO A 1 95 ? -11.039 -6.279 -7.078 1.00 96.88 95 PRO A O 1
ATOM 759 N N . GLY A 1 96 ? -12.233 -4.532 -6.333 1.00 96.19 96 GLY A N 1
ATOM 760 C CA . GLY A 1 96 ? -11.361 -3.504 -6.902 1.00 96.19 96 GLY A CA 1
ATOM 761 C C . GLY A 1 96 ? -10.021 -3.440 -6.172 1.00 96.19 96 GLY A C 1
ATOM 762 O O . GLY A 1 96 ? -8.974 -3.464 -6.817 1.00 96.19 96 GLY A O 1
ATOM 763 N N . ILE A 1 97 ? -10.047 -3.458 -4.834 1.00 97.31 97 ILE A N 1
ATOM 764 C CA . ILE A 1 97 ? -8.831 -3.534 -4.007 1.00 97.31 97 ILE A CA 1
ATOM 765 C C . ILE A 1 97 ? -8.073 -4.830 -4.286 1.00 97.31 97 ILE A C 1
ATOM 767 O O . ILE A 1 97 ? -6.867 -4.793 -4.512 1.00 97.31 97 ILE A O 1
ATOM 771 N N . TYR A 1 98 ? -8.765 -5.971 -4.350 1.00 98.06 98 TYR A N 1
ATOM 772 C CA . TYR A 1 98 ? -8.128 -7.225 -4.754 1.00 98.06 98 TYR A CA 1
ATOM 773 C C . TYR A 1 98 ? -7.410 -7.085 -6.099 1.00 98.06 98 TYR A C 1
ATOM 775 O O . TYR A 1 98 ? -6.226 -7.394 -6.204 1.00 98.06 98 TYR A O 1
ATOM 783 N N . SER A 1 99 ? -8.110 -6.585 -7.117 1.00 95.75 99 SER A N 1
ATO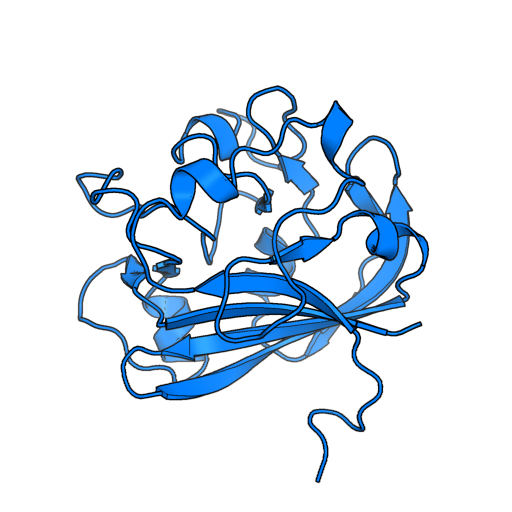M 784 C CA . SER A 1 99 ? -7.577 -6.509 -8.477 1.00 95.75 99 SER A CA 1
ATOM 785 C C . SER A 1 99 ? -6.386 -5.560 -8.576 1.00 95.75 99 SER A C 1
ATOM 787 O O . SER A 1 99 ? -5.409 -5.889 -9.237 1.00 95.75 99 SER A O 1
ATOM 789 N N . ALA A 1 100 ? -6.441 -4.404 -7.910 1.00 94.38 100 ALA A N 1
ATOM 790 C CA . ALA A 1 100 ? -5.433 -3.363 -8.069 1.00 94.38 100 ALA A CA 1
ATOM 791 C C . ALA A 1 100 ? -4.290 -3.430 -7.040 1.00 94.38 100 ALA A C 1
ATOM 793 O O . ALA A 1 100 ? -3.185 -3.004 -7.350 1.00 94.38 100 ALA A O 1
ATOM 794 N N . GLN A 1 101 ? -4.513 -3.943 -5.827 1.00 95.69 101 GLN A N 1
ATOM 795 C CA . GLN A 1 101 ? -3.514 -3.926 -4.744 1.00 95.69 101 GLN A CA 1
ATOM 796 C C . GLN A 1 101 ? -3.020 -5.323 -4.351 1.00 95.69 101 GLN A C 1
ATOM 798 O O . GLN A 1 101 ? -2.109 -5.435 -3.527 1.00 95.69 101 GLN A O 1
ATOM 803 N N . PHE A 1 102 ? -3.599 -6.395 -4.898 1.00 97.06 102 PHE A N 1
ATOM 804 C CA . PHE A 1 102 ? -3.189 -7.761 -4.569 1.00 97.06 102 PHE A CA 1
ATOM 805 C C . PHE A 1 102 ? -2.909 -8.621 -5.801 1.00 97.06 102 PHE A C 1
ATOM 807 O O . PHE A 1 102 ? -1.824 -9.160 -5.928 1.00 97.06 102 PHE A O 1
ATOM 814 N N . ALA A 1 103 ? -3.846 -8.746 -6.737 1.00 95.19 103 ALA A N 1
ATOM 815 C CA . ALA A 1 103 ? -3.672 -9.596 -7.917 1.00 95.19 103 ALA A CA 1
ATOM 816 C C . ALA A 1 103 ? -2.757 -8.985 -8.992 1.00 95.19 103 ALA A C 1
ATOM 818 O O . ALA A 1 103 ? -2.355 -9.680 -9.925 1.00 95.19 103 ALA A O 1
ATOM 819 N N . ALA A 1 104 ? -2.451 -7.695 -8.874 1.00 91.38 104 ALA A N 1
ATOM 820 C CA . ALA A 1 104 ? -1.554 -6.993 -9.772 1.00 91.38 104 ALA A CA 1
ATOM 821 C C . ALA A 1 104 ? -0.084 -7.107 -9.329 1.00 91.38 104 ALA A C 1
ATOM 823 O O . ALA A 1 104 ? 0.276 -7.952 -8.506 1.00 91.38 104 ALA A O 1
ATOM 824 N N . GLY A 1 105 ? 0.789 -6.289 -9.914 1.00 88.81 105 GLY A N 1
ATOM 825 C CA . GLY A 1 105 ? 2.208 -6.307 -9.583 1.00 88.81 105 GLY A CA 1
ATOM 826 C C . GLY A 1 105 ? 2.649 -5.138 -8.733 1.00 88.81 105 GLY A C 1
ATOM 827 O O . GLY A 1 105 ? 1.864 -4.276 -8.360 1.00 88.81 105 GLY A O 1
ATOM 828 N N . TRP A 1 106 ? 3.913 -5.183 -8.350 1.00 95.19 106 TRP A N 1
ATOM 829 C CA . TRP A 1 106 ? 4.525 -4.243 -7.429 1.00 95.19 106 TRP A CA 1
ATOM 830 C C . TRP A 1 106 ? 5.421 -3.301 -8.219 1.00 95.19 106 TRP A C 1
ATOM 832 O O . TRP A 1 106 ? 6.300 -3.776 -8.937 1.00 95.19 106 TRP A O 1
ATOM 842 N N . SER A 1 107 ? 5.219 -1.997 -8.071 1.00 97.25 107 SER A N 1
ATOM 843 C CA . SER A 1 107 ? 6.060 -0.994 -8.728 1.00 97.25 107 SER A CA 1
ATOM 844 C C . SER A 1 107 ? 6.781 -0.138 -7.703 1.00 97.25 107 SER A C 1
ATOM 846 O O . SER A 1 107 ? 6.236 0.196 -6.649 1.00 97.25 107 SER A O 1
ATOM 848 N N . ALA A 1 108 ? 8.002 0.229 -8.066 1.00 97.62 108 ALA A N 1
ATOM 849 C CA . ALA A 1 108 ? 8.908 1.142 -7.387 1.00 97.62 108 ALA A CA 1
ATOM 850 C C . ALA A 1 108 ? 9.437 2.174 -8.402 1.00 97.62 108 ALA A C 1
ATOM 852 O O . ALA A 1 108 ? 9.261 1.995 -9.609 1.00 97.62 108 ALA A O 1
ATOM 853 N N . PRO A 1 109 ? 10.124 3.243 -7.969 1.00 96.44 109 PRO A N 1
ATOM 854 C CA . PRO A 1 109 ? 10.662 4.250 -8.891 1.00 96.44 109 PRO A CA 1
ATOM 855 C C . PRO A 1 109 ? 11.645 3.691 -9.931 1.00 96.44 109 PRO A C 1
ATOM 857 O O . PRO A 1 109 ? 11.773 4.236 -11.024 1.00 96.44 109 PRO A O 1
ATOM 860 N N . ASP A 1 110 ? 12.336 2.603 -9.594 1.00 97.12 110 ASP A N 1
ATOM 861 C CA . ASP A 1 110 ? 13.339 1.918 -10.413 1.00 97.12 110 ASP A CA 1
ATOM 862 C C . ASP A 1 110 ? 12.843 0.587 -11.012 1.00 97.12 110 ASP A C 1
ATOM 864 O O . ASP A 1 110 ? 13.618 -0.120 -11.658 1.00 97.12 110 ASP A O 1
ATOM 868 N N . PHE A 1 111 ? 11.565 0.236 -10.827 1.00 97.56 111 PHE A N 1
ATOM 869 C CA . PHE A 1 111 ? 10.973 -0.992 -11.361 1.00 97.56 111 PHE A CA 1
ATOM 870 C C . PHE A 1 111 ? 9.477 -0.841 -11.628 1.00 97.56 111 PHE A C 1
ATOM 872 O O . PHE A 1 111 ? 8.708 -0.520 -10.725 1.00 97.56 111 PHE A O 1
ATOM 879 N N . ASP A 1 112 ? 9.061 -1.146 -12.851 1.00 96.50 112 ASP A N 1
ATOM 880 C CA . ASP A 1 112 ? 7.655 -1.147 -13.240 1.00 96.50 112 ASP A CA 1
ATOM 881 C C . ASP A 1 112 ? 7.115 -2.582 -13.271 1.00 96.50 112 ASP A C 1
ATOM 883 O O . ASP A 1 112 ? 7.427 -3.368 -14.170 1.00 96.50 112 ASP A O 1
ATOM 887 N N . GLY A 1 113 ? 6.360 -2.946 -12.235 1.00 93.69 113 GLY A N 1
ATOM 888 C CA . GLY A 1 113 ? 5.723 -4.253 -12.127 1.00 93.69 113 GLY A CA 1
ATOM 889 C C . GLY A 1 113 ? 4.214 -4.206 -12.314 1.00 93.69 113 GLY A C 1
ATOM 890 O O . GLY A 1 113 ? 3.585 -5.272 -12.283 1.00 93.69 113 GLY A O 1
ATOM 891 N N . ASP A 1 114 ? 3.629 -3.024 -12.487 1.00 91.75 114 ASP A N 1
ATOM 892 C CA . ASP A 1 114 ? 2.188 -2.836 -12.548 1.00 91.75 114 ASP A CA 1
ATOM 893 C C . ASP A 1 114 ? 1.604 -3.255 -13.904 1.00 91.75 114 ASP A C 1
ATOM 895 O O . ASP A 1 114 ? 2.244 -3.964 -14.691 1.00 91.75 114 ASP A O 1
ATOM 899 N N . LEU A 1 115 ? 0.308 -3.008 -14.095 1.00 87.50 115 LEU A N 1
ATOM 900 C CA . LEU A 1 115 ? -0.428 -3.449 -15.283 1.00 87.50 115 LEU A CA 1
ATOM 901 C C . LEU A 1 115 ? -0.783 -2.284 -16.207 1.00 87.50 115 LEU A C 1
ATOM 903 O O . LEU A 1 115 ? -1.472 -2.502 -17.207 1.00 87.50 115 LEU A O 1
ATOM 907 N N . TRP A 1 116 ? -0.359 -1.062 -15.883 1.00 89.25 116 TRP A N 1
ATOM 908 C CA . TRP A 1 116 ? -0.661 0.099 -16.697 1.00 89.25 116 TRP A CA 1
ATOM 909 C C . TRP A 1 116 ? 0.411 0.283 -17.769 1.00 89.25 116 TRP A C 1
ATOM 911 O O . TRP A 1 116 ? 1.582 0.498 -17.495 1.00 89.25 116 TRP A O 1
ATOM 921 N N . SER A 1 117 ? 0.010 0.194 -19.036 1.00 85.00 117 SER A N 1
ATOM 922 C CA . SER A 1 117 ? 0.956 0.221 -20.159 1.00 85.00 117 SER A CA 1
ATOM 923 C C . SER A 1 117 ? 1.525 1.603 -20.482 1.00 85.00 117 SER A C 1
ATOM 925 O O . SER A 1 117 ? 2.422 1.702 -21.315 1.00 85.00 117 SER A O 1
ATOM 927 N N . GLU A 1 118 ? 0.953 2.671 -19.924 1.00 85.25 118 GLU A N 1
ATOM 928 C CA . GLU A 1 118 ? 1.329 4.042 -20.283 1.00 85.25 118 GLU A CA 1
ATOM 929 C C . GLU A 1 118 ? 2.514 4.542 -19.457 1.00 85.25 118 GLU A C 1
ATOM 931 O O . GLU A 1 118 ? 3.404 5.198 -20.002 1.00 85.25 118 GLU A O 1
ATOM 936 N N . 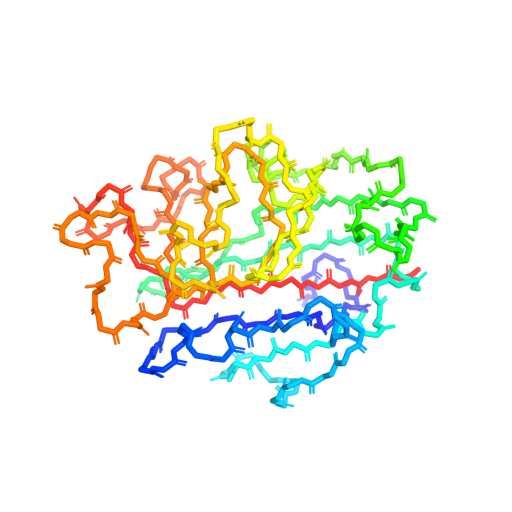GLN A 1 119 ? 2.540 4.233 -18.158 1.00 89.75 119 GLN A N 1
ATOM 937 C CA . GLN A 1 119 ? 3.563 4.717 -17.242 1.00 89.75 119 GLN A CA 1
ATOM 938 C C . GLN A 1 119 ? 3.599 3.891 -15.952 1.00 89.75 119 GLN A C 1
ATOM 940 O O . GLN A 1 119 ? 2.565 3.447 -15.468 1.00 89.75 119 GLN A O 1
ATOM 945 N N . ASN A 1 120 ? 4.778 3.813 -15.335 1.00 94.56 120 ASN A N 1
ATOM 946 C CA . ASN A 1 120 ? 4.956 3.288 -13.985 1.00 94.56 120 ASN A CA 1
ATOM 947 C C . ASN A 1 120 ? 4.152 4.117 -12.962 1.00 94.56 120 ASN A C 1
ATOM 949 O O . ASN A 1 120 ? 4.430 5.305 -12.741 1.00 94.56 120 ASN A O 1
ATOM 953 N N . CYS A 1 121 ? 3.196 3.479 -12.287 1.00 95.12 121 CYS A N 1
ATOM 954 C CA . CYS A 1 121 ? 2.338 4.135 -11.305 1.00 95.12 121 CYS A CA 1
ATOM 955 C C . CYS A 1 121 ? 3.120 4.675 -10.100 1.00 95.12 121 CYS A C 1
ATOM 957 O O . CYS A 1 121 ? 2.763 5.726 -9.572 1.00 95.12 121 CYS A O 1
ATOM 959 N N . ALA A 1 122 ? 4.210 4.026 -9.680 1.00 96.06 122 ALA A N 1
ATOM 960 C CA . ALA A 1 122 ? 5.041 4.542 -8.594 1.00 96.06 122 ALA A CA 1
ATOM 961 C C . ALA A 1 122 ? 5.678 5.888 -8.971 1.00 96.06 122 ALA A C 1
ATOM 963 O O . ALA A 1 122 ? 5.655 6.813 -8.163 1.00 96.06 122 ALA A O 1
ATOM 964 N N . LEU A 1 123 ? 6.179 6.036 -10.205 1.00 94.88 123 LEU A N 1
ATOM 965 C CA . LEU A 1 123 ? 6.725 7.312 -10.690 1.00 94.88 123 LEU A CA 1
ATOM 966 C C . LEU A 1 123 ? 5.645 8.393 -10.796 1.00 94.88 123 LEU A C 1
ATOM 968 O O . LEU A 1 123 ? 5.884 9.537 -10.413 1.00 94.88 123 LEU A O 1
ATOM 972 N N . ASN A 1 124 ? 4.457 8.035 -11.289 1.00 92.94 124 ASN A N 1
ATOM 973 C CA . ASN A 1 124 ? 3.354 8.984 -11.437 1.00 92.94 124 ASN A CA 1
ATOM 974 C C . ASN A 1 124 ? 2.832 9.490 -10.078 1.00 92.94 124 ASN A C 1
ATOM 976 O O . ASN A 1 124 ? 2.482 10.660 -9.937 1.00 92.94 124 ASN A O 1
ATOM 980 N N . TYR A 1 125 ? 2.833 8.630 -9.056 1.00 93.00 125 TYR A N 1
ATOM 981 C CA . TYR A 1 125 ? 2.321 8.936 -7.719 1.00 93.00 125 TYR A CA 1
ATOM 982 C C . TYR A 1 125 ? 3.441 9.104 -6.690 1.00 93.00 125 TYR A C 1
ATOM 984 O O . TYR A 1 125 ? 3.453 8.469 -5.636 1.00 93.00 125 TYR A O 1
ATOM 992 N N . GLY A 1 126 ? 4.388 9.996 -6.994 1.00 92.06 126 GLY A N 1
ATOM 993 C CA . GLY A 1 126 ? 5.316 10.539 -5.999 1.00 92.06 126 GLY A CA 1
ATOM 994 C C . GLY A 1 126 ? 6.368 9.553 -5.494 1.00 92.06 126 GLY A C 1
ATOM 995 O O . GLY A 1 126 ? 6.813 9.674 -4.358 1.00 92.06 126 GLY A O 1
ATOM 996 N N . ASN A 1 127 ? 6.777 8.587 -6.318 1.00 95.75 127 ASN A N 1
ATOM 997 C CA . ASN A 1 127 ? 7.721 7.523 -5.966 1.00 95.75 127 ASN A CA 1
ATOM 998 C C . ASN A 1 127 ? 7.215 6.562 -4.874 1.00 95.75 127 ASN A C 1
ATOM 1000 O O . ASN A 1 127 ? 8.009 5.838 -4.268 1.00 95.75 127 ASN A O 1
ATOM 1004 N N . VAL A 1 128 ? 5.901 6.521 -4.622 1.00 96.88 128 VAL A N 1
ATOM 1005 C CA . VAL A 1 128 ? 5.308 5.611 -3.635 1.00 96.88 128 VAL A CA 1
ATOM 1006 C C . VAL A 1 128 ? 5.330 4.185 -4.161 1.00 96.88 128 VAL A C 1
ATOM 1008 O O . VAL A 1 128 ? 4.724 3.867 -5.183 1.00 96.88 128 VAL A O 1
ATOM 1011 N N . THR A 1 129 ? 5.995 3.314 -3.416 1.00 97.69 129 THR A N 1
ATOM 1012 C CA . THR A 1 129 ? 6.183 1.908 -3.756 1.00 97.69 129 THR A CA 1
ATOM 1013 C C . THR A 1 129 ? 5.103 1.037 -3.125 1.00 97.69 129 THR A C 1
ATOM 1015 O O . THR A 1 129 ? 4.939 1.029 -1.904 1.00 97.69 129 THR A O 1
ATOM 1018 N N . GLN A 1 130 ? 4.379 0.275 -3.945 1.00 97.19 130 GLN A N 1
ATOM 1019 C CA . GLN A 1 130 ? 3.322 -0.647 -3.512 1.00 97.19 130 GLN A CA 1
ATOM 1020 C C . GLN A 1 130 ? 2.888 -1.565 -4.665 1.00 97.19 130 GLN A C 1
ATOM 1022 O O . GLN A 1 130 ? 3.390 -1.477 -5.784 1.00 97.19 130 GLN A O 1
ATOM 1027 N N . HIS A 1 131 ? 1.910 -2.432 -4.396 1.00 96.94 131 HIS A N 1
ATOM 1028 C CA . HIS A 1 131 ? 1.170 -3.121 -5.449 1.00 96.94 131 HIS A CA 1
ATOM 1029 C C . HIS A 1 131 ? 0.204 -2.163 -6.165 1.00 96.94 131 HIS A C 1
ATOM 1031 O O . HIS A 1 131 ? -0.617 -1.498 -5.523 1.00 96.94 131 HIS A O 1
ATOM 1037 N N . TYR A 1 132 ? 0.302 -2.123 -7.491 1.00 95.62 132 TYR A N 1
ATOM 1038 C CA . TYR A 1 132 ? -0.503 -1.310 -8.397 1.00 95.62 132 TYR A CA 1
ATOM 1039 C C . TYR A 1 132 ? -1.077 -2.171 -9.532 1.00 95.62 132 TYR A C 1
ATOM 1041 O O . TYR A 1 132 ? -0.399 -3.039 -10.081 1.00 95.62 132 TYR A O 1
ATOM 1049 N N . GLY A 1 133 ? -2.336 -1.905 -9.889 1.00 89.56 133 GLY A N 1
ATOM 1050 C CA . GLY A 1 133 ? -3.027 -2.454 -11.056 1.00 89.56 133 GLY A CA 1
ATOM 1051 C C . GLY A 1 133 ? -2.962 -1.470 -12.212 1.00 89.56 133 GLY A C 1
ATOM 1052 O O . GLY A 1 133 ? -1.877 -1.135 -12.671 1.00 89.56 133 GLY A O 1
ATOM 1053 N N . ILE A 1 134 ? -4.119 -0.953 -12.640 1.00 84.94 134 ILE A N 1
ATOM 1054 C CA . ILE A 1 134 ? -4.188 0.297 -13.419 1.00 84.94 134 ILE A CA 1
ATOM 1055 C C . ILE A 1 134 ? -4.090 1.446 -12.408 1.00 84.94 134 ILE A C 1
ATOM 1057 O O . ILE A 1 134 ? -5.073 2.093 -12.053 1.00 84.94 134 ILE A O 1
ATOM 1061 N N . CYS A 1 135 ? -2.908 1.554 -11.812 1.00 87.06 135 CYS A N 1
ATOM 1062 C CA . CYS A 1 135 ? -2.618 2.301 -10.597 1.00 87.06 135 CYS A CA 1
ATOM 1063 C C . CYS A 1 135 ? -3.416 1.820 -9.383 1.00 87.06 135 CYS A C 1
ATOM 1065 O O . CYS A 1 135 ? -3.144 0.707 -8.919 1.00 87.06 135 CYS A O 1
ATOM 1067 N N . TRP A 1 136 ? -4.312 2.606 -8.782 1.00 92.81 136 TRP A N 1
ATOM 1068 C CA . TRP A 1 136 ? -4.717 2.294 -7.412 1.00 92.81 136 TRP A CA 1
ATOM 1069 C C . TRP A 1 136 ? -6.166 2.580 -7.016 1.00 92.81 136 TRP A C 1
ATOM 1071 O O . TRP A 1 136 ? -6.769 3.547 -7.457 1.00 92.81 136 TRP A O 1
ATOM 1081 N N . ASN A 1 137 ? -6.706 1.736 -6.120 1.00 95.38 137 ASN A N 1
ATOM 1082 C CA . ASN A 1 137 ? -7.885 2.078 -5.312 1.00 95.38 137 ASN A CA 1
ATOM 1083 C C . ASN A 1 137 ? -7.488 2.738 -3.993 1.00 95.38 137 ASN A C 1
ATOM 1085 O O . ASN A 1 137 ? -8.240 3.563 -3.487 1.00 95.38 137 ASN A O 1
ATOM 1089 N N . TYR A 1 138 ? -6.315 2.402 -3.451 1.00 97.38 138 TYR A N 1
ATOM 1090 C CA . TYR A 1 138 ? -5.687 3.161 -2.378 1.00 97.38 138 TYR A CA 1
ATOM 1091 C C . TYR A 1 138 ? -4.201 3.378 -2.647 1.00 97.38 138 TYR A C 1
ATOM 1093 O O . TYR A 1 138 ? -3.530 2.522 -3.231 1.00 97.38 138 TYR A O 1
ATOM 1101 N N . ASN A 1 139 ? -3.674 4.490 -2.155 1.00 96.94 139 ASN A N 1
ATOM 1102 C CA . ASN A 1 139 ? -2.258 4.810 -2.204 1.00 96.94 139 ASN A C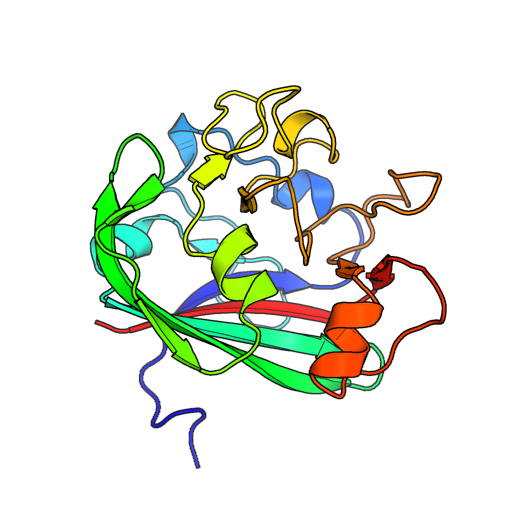A 1
ATOM 1103 C C . ASN A 1 139 ? -1.713 4.965 -0.785 1.00 96.94 139 ASN A C 1
ATOM 1105 O O . ASN A 1 139 ? -2.373 5.530 0.086 1.00 96.94 139 ASN A O 1
ATOM 1109 N N . LEU A 1 140 ? -0.519 4.432 -0.537 1.00 97.31 140 LEU A N 1
ATOM 1110 C CA . LEU A 1 140 ? 0.076 4.433 0.790 1.00 97.31 140 LEU A CA 1
ATOM 1111 C C . LEU A 1 140 ? 0.684 5.783 1.181 1.00 97.31 140 LEU A C 1
ATOM 1113 O O . LEU A 1 140 ? 0.888 5.982 2.373 1.00 97.31 140 LEU A O 1
ATOM 1117 N N . GLY A 1 141 ? 0.961 6.707 0.260 1.00 95.31 141 GLY A N 1
ATOM 1118 C CA . GLY A 1 141 ? 1.642 7.959 0.610 1.00 95.31 141 GLY A CA 1
ATOM 1119 C C . GLY A 1 141 ? 1.448 9.129 -0.341 1.00 95.31 141 GLY A C 1
ATOM 1120 O O . GLY A 1 141 ? 2.231 10.073 -0.264 1.00 95.31 141 GLY A O 1
ATOM 1121 N N . MET A 1 142 ? 0.480 9.062 -1.248 1.00 92.50 142 MET A N 1
ATOM 1122 C CA . MET A 1 142 ? 0.214 10.103 -2.236 1.00 92.50 142 MET A CA 1
ATOM 1123 C C . MET A 1 142 ? -1.287 10.261 -2.460 1.00 92.50 142 MET A C 1
ATOM 1125 O O . MET A 1 142 ? -2.033 9.288 -2.342 1.00 92.50 142 MET A O 1
ATOM 1129 N N . ASP A 1 143 ? -1.708 11.471 -2.806 1.00 90.38 143 ASP A N 1
ATOM 1130 C CA . ASP A 1 143 ? -3.059 11.766 -3.275 1.00 90.38 143 ASP A CA 1
ATOM 1131 C C . ASP A 1 143 ? -3.178 11.473 -4.793 1.00 90.38 143 ASP A C 1
ATOM 1133 O O . ASP A 1 143 ? -2.187 11.197 -5.477 1.00 90.38 143 ASP A O 1
ATOM 1137 N N . ALA A 1 144 ? -4.392 11.501 -5.338 1.00 87.31 144 ALA A N 1
ATOM 1138 C CA . ALA A 1 144 ? -4.664 11.623 -6.773 1.00 87.31 144 ALA A CA 1
ATOM 1139 C C . ALA A 1 144 ? -5.545 12.832 -7.117 1.00 87.31 144 ALA A C 1
ATOM 1141 O O . ALA A 1 144 ? -5.707 13.127 -8.305 1.00 87.31 144 ALA A O 1
ATOM 1142 N N . ASP A 1 145 ? -6.096 13.540 -6.129 1.00 84.69 145 ASP A N 1
ATOM 1143 C CA . ASP A 1 145 ? -6.746 14.826 -6.366 1.00 84.69 145 ASP A CA 1
ATOM 1144 C C . ASP A 1 145 ? -5.717 15.894 -6.762 1.00 84.69 145 ASP A C 1
ATOM 1146 O O . ASP A 1 145 ? -4.540 15.793 -6.442 1.00 84.69 145 ASP A O 1
ATOM 1150 N N . ALA A 1 146 ? -6.126 16.914 -7.525 1.00 82.88 146 ALA A N 1
ATOM 1151 C CA . ALA A 1 146 ? -5.221 17.991 -7.923 1.00 82.88 146 ALA A CA 1
ATOM 1152 C C . ALA A 1 146 ? -5.113 19.049 -6.802 1.00 82.88 146 ALA A C 1
ATOM 1154 O O . ALA A 1 146 ? -6.136 19.644 -6.449 1.00 82.88 146 ALA A O 1
ATOM 1155 N N . PRO A 1 147 ? -3.904 19.377 -6.302 1.00 84.44 147 PRO A N 1
ATOM 1156 C CA . PRO A 1 147 ? -2.596 18.845 -6.703 1.00 84.44 147 PRO A CA 1
ATOM 1157 C C . PRO A 1 147 ? -2.288 17.456 -6.114 1.00 84.44 147 PRO A C 1
ATOM 1159 O O . PRO A 1 147 ? -2.445 17.256 -4.918 1.00 84.44 147 PRO A O 1
ATOM 1162 N N . ILE A 1 148 ? -1.739 16.550 -6.944 1.00 84.12 148 ILE A N 1
ATOM 1163 C CA . ILE A 1 148 ? -1.437 15.145 -6.570 1.00 84.12 148 ILE A CA 1
ATOM 1164 C C . ILE A 1 148 ? -0.505 15.077 -5.352 1.00 84.12 148 ILE A C 1
ATOM 1166 O O . ILE A 1 148 ? -0.598 14.181 -4.518 1.00 84.12 148 ILE A O 1
ATOM 1170 N N . TYR A 1 149 ? 0.434 16.022 -5.251 1.00 86.50 149 TYR A N 1
ATOM 1171 C CA . TYR A 1 149 ? 1.261 16.166 -4.061 1.00 86.50 149 TYR A CA 1
ATOM 1172 C C . TYR A 1 149 ? 0.576 17.098 -3.067 1.00 86.50 149 TYR A C 1
ATOM 1174 O O . TYR A 1 149 ? 0.551 18.316 -3.258 1.00 86.50 149 TYR A O 1
ATOM 1182 N N . ASP A 1 150 ? 0.093 16.524 -1.973 1.00 85.19 150 ASP A N 1
ATOM 1183 C CA . ASP A 1 150 ? -0.660 17.228 -0.938 1.00 85.19 150 ASP A CA 1
ATOM 1184 C C . ASP A 1 150 ? 0.181 17.547 0.316 1.00 85.19 150 ASP A C 1
ATOM 1186 O O . ASP A 1 150 ? -0.350 17.801 1.399 1.00 85.19 150 ASP A O 1
ATOM 1190 N N . GLY A 1 151 ? 1.513 17.545 0.164 1.00 85.19 151 GLY A N 1
ATOM 1191 C CA . GLY A 1 151 ? 2.474 17.668 1.267 1.00 85.19 151 GLY A CA 1
ATOM 1192 C C . GLY A 1 151 ? 2.945 16.325 1.833 1.00 85.19 151 GLY A C 1
ATOM 1193 O O . GLY A 1 151 ? 3.585 16.298 2.884 1.00 85.19 151 GLY A O 1
ATOM 1194 N N . GLY A 1 152 ? 2.624 15.223 1.151 1.00 83.31 152 GLY A N 1
ATOM 1195 C CA . GLY A 1 152 ? 2.979 13.865 1.556 1.00 83.31 152 GLY A CA 1
ATOM 1196 C C . GLY A 1 152 ? 2.156 13.370 2.737 1.00 83.31 152 GLY A C 1
ATOM 1197 O O . GLY A 1 152 ? 2.677 12.693 3.633 1.00 83.31 152 GLY A O 1
ATOM 1198 N N . MET A 1 153 ? 0.878 13.754 2.751 1.00 84.62 153 MET A N 1
ATOM 1199 C CA . MET A 1 153 ? -0.036 13.553 3.864 1.00 84.62 153 MET A CA 1
ATOM 1200 C C . MET A 1 153 ? -0.682 12.171 3.790 1.00 84.62 153 MET A C 1
ATOM 1202 O O . MET A 1 153 ? -1.858 12.021 3.485 1.00 84.62 153 MET A O 1
ATOM 1206 N N . GLY A 1 154 ? 0.078 11.152 4.181 1.00 87.62 154 GLY A N 1
ATOM 1207 C CA . GLY A 1 154 ? -0.499 9.860 4.535 1.00 87.62 154 GLY A CA 1
ATOM 1208 C C . GLY A 1 154 ? -1.147 9.063 3.394 1.00 87.62 154 GLY A C 1
ATOM 1209 O O . GLY A 1 154 ? -0.966 9.357 2.211 1.00 87.62 154 GLY A O 1
ATOM 1210 N N . PRO A 1 155 ? -1.890 8.008 3.764 1.00 96.88 155 PRO A N 1
ATOM 1211 C CA . PRO A 1 155 ? -2.601 7.176 2.813 1.00 96.88 155 PRO A CA 1
ATOM 1212 C C . PRO A 1 155 ? -3.931 7.788 2.347 1.00 96.88 155 PRO A C 1
ATOM 1214 O O . PRO A 1 155 ? -4.678 8.383 3.129 1.00 96.88 155 PRO A O 1
ATOM 1217 N N . HIS A 1 156 ? -4.261 7.525 1.083 1.00 97.06 156 HIS A N 1
ATOM 1218 C CA . HIS A 1 156 ? -5.489 7.959 0.418 1.00 97.06 156 HIS A CA 1
ATOM 1219 C C . HIS A 1 156 ? -6.267 6.759 -0.127 1.00 97.06 156 HIS A C 1
ATOM 1221 O O . HIS A 1 156 ? -5.688 5.742 -0.514 1.00 97.06 156 HIS A O 1
ATOM 1227 N N . LEU A 1 157 ? -7.591 6.874 -0.171 1.00 97.56 157 LEU A N 1
ATOM 1228 C CA . LEU A 1 157 ? -8.517 5.854 -0.655 1.00 97.56 157 LEU A CA 1
ATOM 1229 C C . LEU A 1 157 ? -9.513 6.497 -1.619 1.00 97.56 157 LEU A C 1
ATOM 1231 O O . LEU A 1 157 ? -10.106 7.522 -1.307 1.00 97.56 157 LEU A O 1
ATOM 1235 N N . TYR A 1 158 ? -9.774 5.866 -2.761 1.00 96.75 158 TYR A N 1
ATOM 1236 C CA . TYR A 1 158 ? -10.839 6.313 -3.656 1.00 96.75 158 TYR A CA 1
ATOM 1237 C C . TYR A 1 158 ? -12.189 6.365 -2.917 1.00 96.75 158 TYR A C 1
ATOM 1239 O O . TYR A 1 158 ? -12.640 5.361 -2.355 1.00 96.75 158 TYR A O 1
ATOM 1247 N N . SER A 1 159 ? -12.864 7.516 -2.930 1.00 96.38 159 SER A N 1
ATOM 1248 C CA . SER A 1 159 ? -14.068 7.766 -2.121 1.00 96.38 159 SER A CA 1
ATOM 1249 C C . SER A 1 159 ? -15.250 6.860 -2.479 1.00 96.38 159 SER A C 1
ATOM 1251 O O . SER A 1 159 ? -16.042 6.491 -1.603 1.00 96.38 159 SER A O 1
ATOM 1253 N N . GLY A 1 160 ? -15.348 6.421 -3.740 1.00 95.94 160 GLY A N 1
ATOM 1254 C CA . GLY A 1 160 ? -16.319 5.400 -4.145 1.00 95.94 160 GLY A CA 1
ATOM 1255 C C . GLY A 1 160 ? -16.050 4.052 -3.467 1.00 95.94 160 GLY A C 1
ATOM 1256 O O . GLY A 1 160 ? -16.975 3.403 -2.972 1.00 95.94 160 GLY A O 1
ATOM 1257 N N . THR A 1 161 ? -14.774 3.672 -3.348 1.00 96.69 161 THR A N 1
ATOM 1258 C CA . THR A 1 161 ? -14.354 2.474 -2.613 1.00 96.69 161 THR A CA 1
ATOM 1259 C C . THR A 1 161 ? -14.627 2.629 -1.121 1.00 96.69 161 THR A C 1
ATOM 1261 O O . THR A 1 161 ? -15.250 1.732 -0.555 1.00 96.69 161 THR A O 1
ATOM 1264 N N . ALA A 1 162 ? -14.271 3.766 -0.506 1.00 97.44 162 ALA A N 1
ATOM 1265 C CA . ALA A 1 162 ? -14.560 4.060 0.904 1.00 97.44 162 ALA A CA 1
ATOM 1266 C C . ALA A 1 162 ? -16.049 3.870 1.231 1.00 97.44 162 ALA A C 1
ATOM 1268 O O . ALA A 1 162 ? -16.405 3.089 2.116 1.00 97.44 162 ALA A O 1
ATOM 1269 N N . THR A 1 163 ? -16.920 4.488 0.430 1.00 96.25 163 THR A N 1
ATOM 1270 C CA . THR A 1 163 ? -18.375 4.381 0.586 1.00 96.25 163 THR A CA 1
ATOM 1271 C C . THR A 1 163 ? -18.855 2.937 0.428 1.00 96.25 163 THR A C 1
ATOM 1273 O O . THR A 1 163 ? -19.650 2.461 1.239 1.00 96.25 163 THR A O 1
ATOM 1276 N N . SER A 1 164 ? -18.338 2.201 -0.565 1.00 96.75 164 SER A N 1
ATOM 1277 C CA . SER A 1 164 ? -18.738 0.808 -0.826 1.00 96.75 164 SER A CA 1
ATOM 1278 C C . SER A 1 164 ? -18.430 -0.153 0.327 1.00 96.75 164 SER A C 1
ATOM 1280 O O . SER A 1 164 ? -19.139 -1.141 0.508 1.00 96.75 164 SER A O 1
ATOM 1282 N N . VAL A 1 165 ? -17.396 0.142 1.123 1.00 97.00 165 VAL A N 1
ATOM 1283 C CA . VAL A 1 165 ? -17.004 -0.652 2.300 1.00 97.00 165 VAL A CA 1
ATOM 1284 C C . VAL A 1 165 ? -17.504 -0.037 3.615 1.00 97.00 165 VAL A C 1
ATOM 1286 O O . VAL A 1 165 ? -17.180 -0.520 4.699 1.00 97.00 165 VAL A O 1
ATOM 1289 N N . GLY A 1 166 ? -18.323 1.016 3.534 1.00 97.44 166 GLY A N 1
ATOM 1290 C CA . GLY A 1 166 ? -18.949 1.674 4.678 1.00 97.44 166 GLY A CA 1
ATOM 1291 C C . GLY A 1 166 ? -18.009 2.546 5.513 1.00 97.44 166 GLY A C 1
ATOM 1292 O O . GLY A 1 166 ? -18.292 2.747 6.695 1.00 97.44 166 GLY A O 1
ATOM 1293 N N . LEU A 1 167 ? -16.903 3.024 4.947 1.00 98.19 167 LEU A N 1
ATOM 1294 C CA . LEU A 1 167 ? -16.020 4.017 5.561 1.00 98.19 167 LEU A CA 1
ATOM 1295 C C . LEU A 1 167 ? -16.495 5.440 5.241 1.00 98.19 167 LEU A C 1
ATOM 1297 O O . LEU A 1 167 ? -17.152 5.677 4.225 1.00 98.19 167 LEU A O 1
ATOM 1301 N N . HIS A 1 168 ? -16.165 6.386 6.118 1.00 97.25 168 HIS A N 1
ATOM 1302 C CA . HIS A 1 168 ? -16.417 7.804 5.888 1.00 97.25 168 HIS A CA 1
ATOM 1303 C C . HIS A 1 168 ? -15.475 8.367 4.812 1.00 97.25 168 HIS A C 1
ATOM 1305 O O . HIS A 1 168 ? -14.293 8.029 4.788 1.00 97.25 168 HIS A O 1
ATOM 1311 N N . SER A 1 169 ? -16.003 9.243 3.954 1.00 95.56 169 SER A N 1
ATOM 1312 C CA . SER A 1 169 ? -15.230 10.064 3.017 1.00 95.56 169 SER A CA 1
ATOM 1313 C C . SER A 1 169 ? -15.269 11.516 3.488 1.00 95.56 169 SER A C 1
ATOM 1315 O O . SER A 1 169 ? -16.313 11.992 3.933 1.00 95.56 169 SER A O 1
ATOM 1317 N N . ASP A 1 170 ? -14.143 12.212 3.376 1.00 92.44 170 ASP A N 1
ATOM 1318 C CA . ASP A 1 170 ? -13.999 13.646 3.665 1.00 92.44 170 ASP A CA 1
ATOM 1319 C C . ASP A 1 170 ? -14.591 14.566 2.574 1.00 92.44 170 ASP A C 1
ATOM 1321 O O . ASP A 1 170 ? -14.584 15.788 2.730 1.00 92.44 170 ASP A O 1
ATOM 1325 N N . GLY A 1 171 ? -15.135 13.989 1.496 1.00 92.56 171 GLY A N 1
ATOM 1326 C CA . GLY A 1 171 ? -15.754 14.706 0.383 1.00 92.56 171 GLY A CA 1
ATOM 1327 C C . GLY A 1 171 ? -14.850 14.925 -0.834 1.00 92.56 171 GLY A C 1
ATOM 1328 O O . GLY A 1 171 ? -15.350 15.423 -1.844 1.00 92.56 171 GLY A O 1
ATOM 1329 N N . SER A 1 172 ? -13.568 14.547 -0.782 1.00 94.12 172 SER A N 1
ATOM 1330 C CA . SER A 1 172 ? -12.682 14.553 -1.955 1.00 94.12 172 SER A CA 1
ATOM 1331 C C . SER A 1 172 ? -12.921 13.326 -2.856 1.00 94.12 172 SER A C 1
ATOM 1333 O O . SER A 1 172 ? -13.676 12.412 -2.492 1.00 94.12 172 SER A O 1
ATOM 1335 N N . ALA A 1 173 ? -12.317 13.270 -4.053 1.00 94.62 173 ALA A N 1
ATOM 1336 C CA . ALA A 1 173 ? -12.426 12.067 -4.888 1.00 94.62 173 ALA A CA 1
ATOM 1337 C C . ALA A 1 173 ? -11.546 10.935 -4.337 1.00 94.62 173 ALA A C 1
ATOM 1339 O O . ALA A 1 173 ? -11.915 9.758 -4.441 1.00 94.62 173 ALA A O 1
ATOM 1340 N N . TYR A 1 174 ? -10.438 11.296 -3.692 1.00 95.56 174 TYR A N 1
ATOM 1341 C CA . TYR A 1 174 ? -9.527 10.404 -2.994 1.00 95.56 174 TYR A CA 1
ATOM 1342 C C . TYR A 1 174 ? -9.408 10.834 -1.534 1.00 95.56 174 TYR A C 1
ATOM 1344 O O . TYR A 1 174 ? -8.595 11.675 -1.166 1.00 95.56 174 TYR A O 1
ATOM 1352 N N . THR A 1 175 ? -10.266 10.270 -0.686 1.00 95.75 175 THR A N 1
ATOM 1353 C CA . THR A 1 175 ? -10.337 10.646 0.724 1.00 95.75 175 THR A CA 1
ATOM 1354 C C . THR A 1 175 ? -9.093 10.205 1.484 1.00 95.75 175 THR A C 1
ATOM 1356 O O . THR A 1 175 ? -8.578 9.094 1.299 1.00 95.75 175 THR A O 1
ATOM 1359 N N . ARG A 1 176 ? -8.634 11.055 2.401 1.00 95.62 176 ARG A N 1
ATOM 1360 C CA . ARG A 1 176 ? -7.607 10.678 3.370 1.00 95.62 176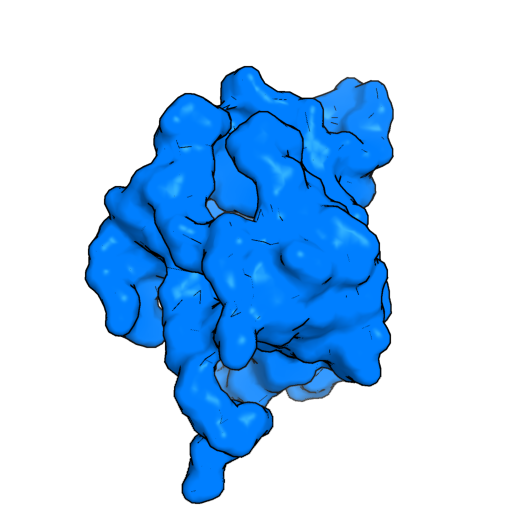 ARG A CA 1
ATOM 1361 C C . ARG A 1 176 ? -8.154 9.637 4.328 1.00 95.62 176 ARG A C 1
ATOM 1363 O O . ARG A 1 176 ? -9.279 9.729 4.817 1.00 95.62 176 ARG A O 1
ATOM 1370 N N . VAL A 1 177 ? -7.314 8.674 4.675 1.00 97.25 177 VAL A N 1
ATOM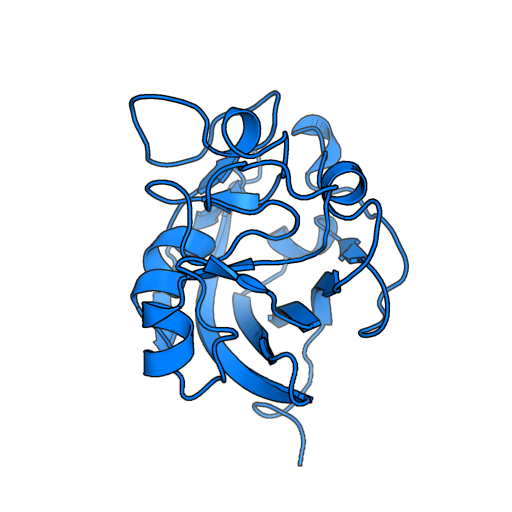 1371 C CA . VAL A 1 177 ? -7.628 7.674 5.697 1.00 97.25 177 VAL A CA 1
ATOM 1372 C C . VAL A 1 177 ? -6.571 7.719 6.792 1.00 97.25 177 VAL A C 1
ATOM 1374 O O . VAL A 1 177 ? -5.423 8.090 6.558 1.00 97.25 177 VAL A O 1
ATOM 1377 N N . ARG A 1 178 ? -6.942 7.367 8.027 1.00 97.44 178 ARG A N 1
ATOM 1378 C CA . ARG A 1 178 ? -5.980 7.356 9.143 1.00 97.44 178 ARG A CA 1
ATOM 1379 C C . ARG A 1 178 ? -4.915 6.310 8.931 1.00 97.44 178 ARG A C 1
ATOM 1381 O O . ARG A 1 178 ? -3.784 6.515 9.366 1.00 97.44 178 ARG A O 1
ATOM 1388 N N . ARG A 1 179 ? -5.293 5.178 8.335 1.00 97.94 179 ARG A N 1
ATOM 1389 C CA . ARG A 1 179 ? -4.410 4.029 8.229 1.00 97.94 179 ARG A CA 1
ATOM 1390 C C . ARG A 1 179 ? -4.810 3.070 7.122 1.00 97.94 179 ARG A C 1
ATOM 1392 O O . ARG A 1 179 ? -5.993 2.789 6.941 1.00 97.94 179 ARG A O 1
ATOM 1399 N N . ILE A 1 180 ? -3.803 2.493 6.474 1.00 98.62 180 ILE A N 1
ATOM 1400 C CA . ILE A 1 180 ? -3.923 1.318 5.607 1.00 98.62 180 ILE A CA 1
ATOM 1401 C C . ILE A 1 180 ? -2.868 0.308 6.036 1.00 98.62 180 ILE A C 1
ATOM 1403 O O . ILE A 1 180 ? -1.677 0.614 6.051 1.00 98.62 180 ILE A O 1
ATOM 1407 N N . SER A 1 181 ? -3.288 -0.908 6.359 1.00 98.56 181 SER A N 1
ATOM 1408 C CA . SER A 1 181 ? -2.380 -1.967 6.798 1.00 98.56 181 SER A CA 1
ATOM 1409 C C . SER A 1 181 ? -2.619 -3.242 6.016 1.00 98.56 181 SER A C 1
ATOM 1411 O O . SER A 1 181 ? -3.770 -3.603 5.780 1.00 98.56 181 SER A O 1
ATOM 1413 N N . ARG A 1 182 ? -1.537 -3.959 5.713 1.00 98.50 182 ARG A N 1
ATOM 1414 C CA . ARG A 1 182 ? -1.588 -5.340 5.234 1.00 98.50 182 ARG A CA 1
ATOM 1415 C C . ARG A 1 182 ? -1.004 -6.269 6.267 1.00 98.50 182 ARG A C 1
ATOM 1417 O O . ARG A 1 182 ? 0.060 -6.013 6.830 1.00 98.50 182 ARG A O 1
ATOM 1424 N N . PHE A 1 183 ? -1.681 -7.387 6.442 1.00 98.31 183 PHE A N 1
ATOM 1425 C CA . PHE A 1 183 ? -1.269 -8.487 7.283 1.00 98.31 183 PHE A CA 1
ATOM 1426 C C . PHE A 1 183 ? -1.110 -9.756 6.457 1.00 98.31 183 PHE A C 1
ATOM 1428 O O . PHE A 1 183 ? -1.710 -9.902 5.392 1.00 98.31 183 PHE A O 1
ATOM 1435 N N . VAL A 1 184 ? -0.320 -10.684 6.980 1.00 97.69 184 VAL A N 1
ATOM 1436 C CA . VAL A 1 184 ? -0.050 -11.987 6.385 1.00 97.69 184 VAL A CA 1
ATOM 1437 C C . VAL A 1 184 ? -0.138 -13.094 7.429 1.00 97.69 184 VAL A C 1
ATOM 1439 O O . VAL A 1 184 ? 0.099 -12.871 8.617 1.00 97.69 184 VAL A O 1
ATOM 1442 N N . LYS A 1 185 ? -0.472 -14.293 6.962 1.00 96.06 185 LYS A N 1
ATOM 1443 C CA . LYS A 1 185 ? -0.480 -15.552 7.703 1.00 96.06 185 LYS A CA 1
ATOM 1444 C C . LYS A 1 185 ? -0.006 -16.685 6.784 1.00 96.06 185 LYS A C 1
ATOM 1446 O O . LYS A 1 185 ? -0.126 -16.571 5.560 1.00 96.06 185 LYS A O 1
ATOM 1451 N N . TRP A 1 186 ? 0.553 -17.739 7.370 1.00 92.06 186 TRP A N 1
ATOM 1452 C CA . TRP A 1 186 ? 1.137 -18.902 6.689 1.00 92.06 186 TRP A CA 1
ATOM 1453 C C . TRP A 1 186 ? 0.319 -20.171 6.910 1.00 92.06 186 TRP A C 1
ATOM 1455 O O . TRP A 1 186 ? -0.235 -20.335 8.023 1.00 92.06 186 TRP A O 1
#

Foldseek 3Di:
DDDPVDPWFWAWKWFFDFCQLVQQQADLVCQQPWDDDRDNQDTIHHNVCQQVFFWKWKWFAAPVGDIFTQFIKGAPGADSRFRAGHPIGGDDHHVQCCQFQHRATKFFPNDAREQQPPDRLCVVQSRRTGGGYVHDQKGAFWAPPVVGHPNRGGMWGQVVSCVVRPHDAPPDRIGHTRMMIMIGDD

pLDDT: mean 94.46, std 6.02, range [47.56, 98.69]

Radius of gyration: 14.76 Å; Cα contacts (8 Å, |Δi|>4): 516; chains: 1; bounding box: 36×39×40 Å

Solvent-accessible surface area (backbone atoms only — not comparable to full-atom values): 9409 Å² total; per-residue (Å²): 135,57,77,90,77,50,81,70,42,78,34,32,26,27,34,55,38,76,55,25,16,63,71,32,51,45,48,55,94,50,57,53,42,73,45,76,51,101,45,92,89,34,53,24,37,36,34,63,53,50,69,63,28,34,37,37,38,32,38,39,23,21,77,88,68,54,69,41,74,44,30,33,35,35,26,82,24,44,40,88,83,53,55,27,48,36,75,56,41,88,72,48,62,41,69,63,47,41,48,14,54,49,66,24,12,29,17,16,65,81,36,76,30,45,68,41,90,88,55,50,50,10,57,76,37,67,27,26,38,47,45,18,12,83,34,64,50,56,36,62,13,29,48,77,47,92,65,40,76,70,73,24,59,3,15,20,32,30,25,71,59,32,51,76,71,72,38,68,61,84,76,52,72,43,12,64,26,43,31,42,33,35,29,31,30,109

Nearest PDB structures (foldseek):
  2j0y-assembly2_D  TM=6.493E-01  e=1.750E-06  Homo sapiens
  4ma5-assembly1_A-2  TM=5.177E-01  e=1.253E+00  Francisella tularensis subsp. tularensis SCHU S4
  1b6r-assembly1_A-2  TM=5.572E-01  e=3.755E+00  Escherichia coli
  2z04-assembly1_B  TM=3.401E-01  e=1.699E+00  Aquifex aeolicus
  1b6s-assembly1_B  TM=3.346E-01  e=2.169E+00  Escherichia coli

Sequence (186 aa):
METNGGGWTLVYNSVLGVNTTEFWNIAHWDRFGRRGQPRIESLFYDGSIYPHGRSYMDIIEDLMGKSVVVLVAEASGIDPYSMRFISPRFISGNPGIYSAQFAAGWSAPDFDGDLWSEQNCALNYGNVTQHYGICWNYNLGMDADAPIYDGGMGPHLYSGTATSVGLHSDGSAYTRVRRISRFVKW

Mean predicted aligned error: 3.34 Å